Protein 8ZJ9 (pdb70)

Secondary structure (DSSP, 8-state):
-EEEEEEGGGHHHHHHHHHHHHHHSS--EEEEEE-HHHHHHHHHTT---SEEE-SSHHHHHHHHHTTSS-GGGEEEEEEE-EEEEEETTS------STTS-HHHH--S-EEEE-TTTSHHHHHHHHHHHHHT-HHHHGGGEEEESSHHHHHHHHHTTSSSEEEEEHHHHHH-TTEEEEEE--GGGS--EEEEEEE-S-SHHHHHHHHHTTSHHHHHHHHHTTPEEP-

Nearest PDB structures (foldseek):
  8zj9-assembly1_A  TM=1.004E+00  e=2.509E-54  Acinetobacter baumannii
  4xxu-assembly1_B  TM=9.815E-01  e=4.417E-34  Escherichia coli K-12
  3axf-assembly3_C  TM=9.752E-01  e=4.405E-32  Escherichia coli K-12
  4rxl-assembly1_A  TM=9.626E-01  e=3.857E-31  Vibrio cholerae O1 biovar El Tor str. N16961
  8k8k-assembly1_A  TM=7.863E-01  e=1.540E-33  Klebsiella pneumoniae subsp. pneumoniae HS11286

Radius of gyration: 17.66 Å; Cα contacts (8 Å, |Δi|>4): 491; chains: 1; bounding box: 52×40×40 Å

InterPro domains:
  IPR005950 Molybdate ABC transporter, substrate-binding protein [PIRSF004846] (11-256)
  IPR005950 Molybdate ABC transporter, substrate-binding protein [TIGR01256] (37-252)
  IPR050682 Molybdate-binding protein ModA/tungstate-binding [PTHR30632] (24-258)

Sequence (227 aa):
SVTVYAAASLTNAINDLEKIYEKQNKVEVKTSSYAGSSTLAKQIEAGAPADIFISADTQWMDYLQNKKLVAANDRINLLGNRLVLITPKGQSLNIKLDKATDPNKVFTGKICTGDTKSVPVGKYAKQAFTNLGWWNRIEPKLVETEDVRVALNFVARGECQVGIVYATDAAISKDVKVAGIFPENTHSPIIYPLGLIKKNSNSAKFYQFLQSNQAKAVFKKYGFSMLA

B-factor: mean 24.8, std 7.65, range [10.88, 57.21]

Foldseek 3Di:
DAEEEEEQLCVVLVVVVQVVVVVVDVDHYHYHYWFLQVVLVVVVVPDPHQKYKHQDPVSVVVCVVVVLFDPVFKDWWWFWFKFKKAFPPLAAAFELALPDACVVRAVAAEEAADCPGGVQNVQVCLLCVLSVNNVVRVVRYDHDRHGVVRLVCRLVVVTGMYMHIPLSQVVDPGMHTRYTRPPVSGPTRIMMMGRRHDDDVSVVVSVVCRDPVSCVSCVVSPIGTDD

Structure (mmCIF, N/CA/C/O backbone):
data_8ZJ9
#
_entry.id   8ZJ9
#
_cell.length_a   85.591
_cell.length_b   40.010
_cell.length_c   79.261
_cell.angle_alpha   90.000
_cell.angle_beta   109.494
_cell.angle_gamma   90.000
#
_symmetry.space_group_name_H-M   'C 1 2 1'
#
loop_
_entity.id
_entity.type
_entity.pdbx_description
1 polymer 'Molybdate ABC transporter substrate-binding protein'
2 non-polymer TUNGSTATE(VI)ION
3 water water
#
loop_
_atom_site.group_PDB
_atom_site.id
_atom_site.type_symbol
_atom_site.label_atom_id
_atom_site.label_alt_id
_atom_site.label_comp_id
_atom_site.label_asym_id
_atom_site.label_entity_id
_atom_site.label_seq_id
_atom_site.pdbx_PDB_ins_code
_atom_site.Cartn_x
_atom_site.Cartn_y
_atom_site.Cartn_z
_atom_site.occupancy
_atom_site.B_iso_or_equiv
_atom_site.auth_seq_id
_atom_site.auth_comp_id
_atom_site.auth_asym_id
_atom_site.auth_atom_id
_atom_site.pdbx_PDB_model_num
ATOM 1 N N . SER A 1 11 ? -27.40351 -0.25671 24.00646 1.000 28.27083 11 SER A N 1
ATOM 2 C CA . SER A 1 11 ? -26.13967 -0.78072 23.48151 1.000 30.14739 11 SER A CA 1
ATOM 3 C C . SER A 1 11 ? -25.12053 0.28843 23.25426 1.000 29.48979 11 SER A C 1
ATOM 4 O O . SER A 1 11 ? -25.44573 1.46761 23.12592 1.000 32.88885 11 SER A O 1
ATOM 7 N N . VAL A 1 12 ? -23.86649 -0.14091 23.23444 1.000 30.80082 12 VAL A N 1
ATOM 8 C CA . VAL A 1 12 ? -22.73066 0.73229 23.00412 1.000 27.54253 12 VAL A CA 1
ATOM 9 C C . VAL A 1 12 ? -21.95343 0.16786 21.82421 1.000 24.68338 12 VAL A C 1
ATOM 10 O O . VAL A 1 12 ? -21.64005 -1.02749 21.79662 1.000 26.55969 12 VAL A O 1
ATOM 14 N N . THR A 1 13 ? -21.64187 1.01730 20.85288 1.000 25.56075 13 THR A N 1
ATOM 15 C CA . THR A 1 13 ? -20.83053 0.61479 19.71093 1.000 23.97622 13 THR A CA 1
ATOM 16 C C . THR A 1 13 ? -19.43865 1.20238 19.85676 1.000 22.08258 13 THR A C 1
ATOM 17 O O . THR A 1 13 ? -19.28922 2.41784 20.01922 1.000 21.22940 13 THR A O 1
ATOM 21 N N . VAL A 1 14 ? -18.43113 0.33580 19.77964 1.000 21.29311 14 VAL A N 1
ATOM 22 C CA . VAL A 1 14 ? -17.03124 0.70227 19.95928 1.000 20.81986 14 VAL A CA 1
ATOM 23 C C . VAL A 1 14 ? -16.30386 0.39928 18.66318 1.000 20.18802 14 VAL A C 1
ATOM 24 O O . VAL A 1 14 ? -16.30288 -0.74891 18.20127 1.000 20.55238 14 VAL A O 1
ATOM 28 N N . TYR A 1 15 ? -15.69015 1.41843 18.07649 1.000 18.30062 15 TYR A N 1
ATOM 29 C CA . TYR A 1 15 ? -14.82242 1.24986 16.91608 1.000 19.29117 15 TYR A CA 1
ATOM 30 C C . TYR A 1 15 ? -13.38921 1.30910 17.42295 1.000 19.06623 15 TYR A C 1
ATOM 31 O O . TYR A 1 15 ? -13.01239 2.27996 18.08286 1.000 19.10690 15 TYR A O 1
ATOM 40 N N . ALA A 1 16 ? -12.59046 0.28449 17.12540 1.000 18.60208 16 ALA A N 1
ATOM 41 C CA . ALA A 1 16 ? -11.24784 0.22821 17.68847 1.000 18.60064 16 ALA A CA 1
ATOM 42 C C . ALA A 1 16 ? -10.23717 -0.20981 16.65096 1.000 18.45580 16 ALA A C 1
ATOM 43 O O . ALA A 1 16 ? -10.51526 -1.11556 15.85772 1.000 17.76480 16 ALA A O 1
ATOM 45 N N . ALA A 1 17 ? -9.05555 0.42033 16.70081 1.000 17.63462 17 ALA A N 1
ATOM 46 C CA . ALA A 1 17 ? -7.91886 0.01519 15.88137 1.000 17.15286 17 ALA A CA 1
ATOM 47 C C . ALA A 1 17 ? -7.72012 -1.49793 15.94395 1.000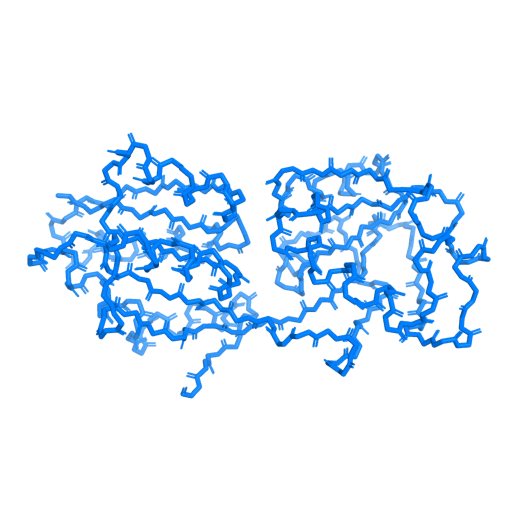 18.12125 17 ALA A C 1
ATOM 48 O O . ALA A 1 17 ? -7.85299 -2.11313 17.00481 1.000 17.82334 17 ALA A O 1
ATOM 50 N N . ALA A 1 18 ? -7.36253 -2.08748 14.79760 1.000 17.82106 18 ALA A N 1
ATOM 51 C CA . ALA A 1 18 ? -7.25074 -3.54120 14.68819 1.000 17.24216 18 ALA A CA 1
ATOM 52 C C . ALA A 1 18 ? -6.27418 -4.13567 15.70039 1.000 17.61798 18 ALA A C 1
ATOM 53 O O . ALA A 1 18 ? -6.45053 -5.28264 16.12908 1.000 19.06608 18 ALA A O 1
ATOM 55 N N . SER A 1 19 ? -5.23590 -3.39196 16.08408 1.000 17.03663 19 SER A N 1
ATOM 56 C CA . SER A 1 19 ? -4.33293 -3.91184 17.11034 1.000 17.30626 19 SER A CA 1
ATOM 57 C C . SER A 1 19 ? -5.01148 -4.12999 18.45759 1.000 19.64173 19 SER A C 1
ATOM 58 O O . SER A 1 19 ? -4.44436 -4.83242 19.29614 1.000 19.64905 19 SER A O 1
ATOM 61 N N . LEU A 1 20 ? -6.20332 -3.58017 18.67369 1.000 16.76233 20 LEU A N 1
ATOM 62 C CA . LEU A 1 20 ? -6.89790 -3.73281 19.93812 1.000 18.99707 20 LEU A CA 1
ATOM 63 C C . LEU A 1 20 ? -7.89188 -4.88432 19.92621 1.000 18.67123 20 LEU A C 1
ATOM 64 O O . LEU A 1 20 ? -8.60620 -5.07000 20.91284 1.000 19.35317 20 LEU A O 1
ATOM 69 N N . THR A 1 21 ? -7.93114 -5.67394 18.84684 1.000 19.50299 21 THR A N 1
ATOM 70 C CA . THR A 1 21 ? -8.97686 -6.68193 18.66411 1.000 20.40164 21 THR A CA 1
ATOM 71 C C . THR A 1 21 ? -9.11723 -7.59728 19.87272 1.000 20.65952 21 THR A C 1
ATOM 72 O O . THR A 1 21 ? -10.21583 -7.77285 20.40941 1.000 20.94051 21 THR A O 1
ATOM 76 N N . ASN A 1 22 ? -8.01401 -8.20175 20.31097 1.000 20.66267 22 ASN A N 1
ATOM 77 C CA . ASN A 1 22 ? -8.10625 -9.19627 21.37342 1.000 22.27473 22 ASN A CA 1
ATOM 78 C C . ASN A 1 22 ? -8.43945 -8.55290 22.70977 1.000 21.28464 22 ASN A C 1
ATOM 79 O O . ASN A 1 22 ? -9.28393 -9.06285 23.45813 1.000 21.56782 22 ASN A O 1
ATOM 84 N N . ALA A 1 23 ? -7.79440 -7.42879 23.02446 1.000 21.66775 23 ALA A N 1
ATOM 85 C CA . ALA A 1 23 ? -8.03388 -6.79493 24.31588 1.000 22.09080 23 ALA A CA 1
ATOM 86 C C . ALA A 1 23 ? -9.47611 -6.31866 24.43219 1.000 21.94586 23 ALA A C 1
ATOM 87 O O . ALA A 1 23 ? -10.13496 -6.54638 25.45435 1.000 20.79129 23 ALA A O 1
ATOM 89 N N . ILE A 1 24 ? -9.99297 -5.67864 23.37880 1.000 20.63118 24 ILE A N 1
ATOM 90 C CA . ILE A 1 24 ? -11.34982 -5.15150 23.44605 1.000 21.28962 24 ILE A CA 1
ATOM 91 C C . ILE A 1 24 ? -12.37634 -6.27464 23.41928 1.000 21.81119 24 ILE A C 1
ATOM 92 O O . ILE A 1 24 ? -13.41529 -6.18606 24.08376 1.000 21.11102 24 ILE A O 1
ATOM 97 N N . ASN A 1 25 ? -12.09792 -7.36179 22.69264 1.000 20.80112 25 ASN A N 1
ATOM 98 C CA . ASN A 1 25 ? -13.00957 -8.50295 22.73631 1.000 22.14736 25 ASN A CA 1
ATOM 99 C C . ASN A 1 25 ? -13.09497 -9.06680 24.14831 1.000 22.00315 25 ASN A C 1
ATOM 100 O O . ASN A 1 25 ? -14.18704 -9.40273 24.62233 1.000 22.85919 25 ASN A O 1
ATOM 105 N N . ASP A 1 26 ? -11.95647 -9.15082 24.84453 1.000 20.65713 26 ASP A N 1
ATOM 106 C CA . ASP A 1 26 ? -11.96937 -9.62384 26.22583 1.000 22.42398 26 ASP A CA 1
ATOM 107 C C . ASP A 1 26 ? -12.76793 -8.68753 27.11617 1.000 22.31221 26 ASP A C 1
ATOM 108 O O . ASP A 1 26 ? -13.54357 -9.13876 27.97117 1.000 21.94912 26 ASP A O 1
ATOM 113 N N . LEU A 1 27 ? -12.56874 -7.37543 26.94805 1.000 21.01091 27 LEU A N 1
ATOM 114 C CA . LEU A 1 27 ? -13.26002 -6.40863 27.79644 1.000 23.65168 27 LEU A CA 1
ATOM 115 C C . LEU A 1 27 ? -14.74635 -6.31984 27.47583 1.000 23.48568 27 LEU A C 1
ATOM 116 O O . LEU A 1 27 ? -15.54985 -6.05607 28.37784 1.000 24.05843 27 LEU A O 1
ATOM 121 N N . GLU A 1 28 ? -15.12419 -6.51549 26.20860 1.000 20.65431 28 GLU A N 1
ATOM 122 C CA . GLU A 1 28 ? -16.53692 -6.60591 25.84716 1.000 23.76866 28 GLU A CA 1
ATOM 123 C C . GLU A 1 28 ? -17.22308 -7.73585 26.60788 1.000 23.74312 28 GLU A C 1
ATOM 124 O O . GLU A 1 28 ? -18.30975 -7.55110 27.17215 1.000 24.85955 28 GLU A O 1
ATOM 130 N N . LYS A 1 29 ? -16.59425 -8.91714 26.64021 1.000 23.21483 29 LYS A N 1
ATOM 131 C CA . LYS A 1 29 ? -17.19167 -10.05646 27.33134 1.000 25.25150 29 LYS A CA 1
ATOM 132 C C . LYS A 1 29 ? -17.33079 -9.77873 28.82018 1.000 24.53657 29 LYS A C 1
ATOM 133 O O . LYS A 1 29 ? -18.36937 -10.07673 29.41756 1.000 25.95169 29 LYS A O 1
ATOM 139 N N . ILE A 1 30 ? -16.29559 -9.19858 29.43488 1.000 23.99327 30 ILE A N 1
ATOM 140 C CA . ILE A 1 30 ? -16.34966 -8.85829 30.85720 1.000 26.45939 30 ILE A CA 1
ATOM 141 C C . ILE A 1 30 ? -17.48773 -7.88185 31.13224 1.000 26.01035 30 ILE A C 1
ATOM 142 O O . ILE A 1 30 ? -18.28434 -8.07283 32.06251 1.000 25.50877 30 ILE A O 1
ATOM 147 N N . TYR A 1 31 ? -17.56495 -6.80789 30.34126 1.000 24.33260 31 TYR A N 1
ATOM 148 C CA . TYR A 1 31 ? -18.58958 -5.78914 30.55126 1.000 25.91938 31 TYR A CA 1
ATOM 149 C C . TYR A 1 31 ? -19.98429 -6.37978 30.41160 1.000 27.54992 31 TYR A C 1
ATOM 150 O O . TYR A 1 31 ? -20.89370 -6.03544 31.17830 1.000 26.57437 31 TYR A O 1
ATOM 159 N N . GLU A 1 32 ? -20.17069 -7.27364 29.43414 1.000 24.47748 32 GLU A N 1
ATOM 160 C CA . GLU A 1 32 ? -21.48846 -7.85002 29.19530 1.000 25.95897 32 GLU A CA 1
ATOM 161 C C . GLU A 1 32 ? -21.91797 -8.75919 30.33597 1.000 27.80607 32 GLU A C 1
ATOM 162 O O . GLU A 1 32 ? -23.11597 -8.86767 30.62236 1.000 29.95291 32 GLU A O 1
ATOM 168 N N . LYS A 1 33 ? -20.96154 -9.40572 31.00416 1.000 26.87304 33 LYS A N 1
ATOM 169 C CA . LYS A 1 33 ? -21.29041 -10.18548 32.18848 1.000 27.20851 33 LYS A CA 1
ATOM 170 C C . LYS A 1 33 ? -21.67795 -9.28863 33.35964 1.000 28.63489 33 LYS A C 1
ATOM 171 O O . LYS A 1 33 ? -22.48772 -9.68963 34.20210 1.000 31.62883 33 LYS A O 1
ATOM 173 N N . GLN A 1 34 ? -21.12519 -8.07445 33.42291 1.000 28.22228 34 GLN A N 1
ATOM 174 C CA . GLN A 1 34 ? -21.30546 -7.17222 34.55561 1.000 28.36793 34 GLN A CA 1
ATOM 175 C C . GLN A 1 34 ? -22.41549 -6.14724 34.35566 1.000 27.36916 34 GLN A C 1
ATOM 176 O O . GLN A 1 34 ? -22.70120 -5.37605 35.28186 1.000 31.24995 34 GLN A O 1
ATOM 182 N N . ASN A 1 35 ? -23.05009 -6.11611 33.18898 1.000 29.59743 35 ASN A N 1
ATOM 183 C CA . ASN A 1 35 ? -24.03450 -5.09044 32.88216 1.000 28.72798 35 ASN A CA 1
ATOM 184 C C . ASN A 1 35 ? -25.04982 -5.66741 31.91142 1.000 32.52216 35 ASN A C 1
ATOM 185 O O . ASN A 1 35 ? -24.72608 -6.53876 31.09687 1.000 35.11543 35 ASN A O 1
ATOM 190 N N . LYS A 1 36 ? -26.27518 -5.15480 31.98510 1.000 28.43824 36 LYS A N 1
ATOM 191 C CA . LYS A 1 36 ? -27.31676 -5.50501 31.01895 1.000 31.51229 36 LYS A CA 1
ATOM 192 C C . LYS A 1 36 ? -27.21892 -4.69382 29.73025 1.000 33.18001 36 LYS A C 1
ATOM 193 O O . LYS A 1 36 ? -28.23275 -4.25132 29.18848 1.000 38.01207 36 LYS A O 1
ATOM 195 N N . VAL A 1 37 ? -26.00761 -4.48656 29.22466 1.000 32.67660 37 VAL A N 1
ATOM 196 C CA . VAL A 1 37 ? -25.74866 -3.65740 28.05460 1.000 31.82815 37 VAL A CA 1
ATOM 197 C C . VAL A 1 37 ? -25.10544 -4.52978 26.98641 1.000 29.92965 37 VAL A C 1
ATOM 198 O O . VAL A 1 37 ? -24.26049 -5.37633 27.29740 1.000 31.97623 37 VAL A O 1
ATOM 202 N N . GLU A 1 38 ? -25.51776 -4.33873 25.73325 1.000 28.66299 38 GLU A N 1
ATOM 203 C CA . GLU A 1 38 ? -24.87968 -5.00683 24.60633 1.000 29.19241 38 GLU A CA 1
ATOM 204 C C . GLU A 1 38 ? -23.74820 -4.13151 24.08227 1.000 28.12086 38 GLU A C 1
ATOM 205 O O . GLU A 1 38 ? -23.95130 -2.94439 23.81525 1.000 31.23284 38 GLU A O 1
ATOM 211 N N . VAL A 1 39 ? -22.56375 -4.71373 23.92600 1.000 29.67912 39 VAL A N 1
ATOM 212 C CA . VAL A 1 39 ? -21.40068 -3.99619 23.41552 1.000 27.81305 39 VAL A CA 1
ATOM 213 C C . VAL A 1 39 ? -21.13147 -4.48074 21.99944 1.000 25.21981 39 VAL A C 1
ATOM 214 O O . VAL A 1 39 ? -20.83078 -5.66199 21.79312 1.000 28.61006 39 VAL A O 1
ATOM 218 N N . LYS A 1 40 ? -21.24545 -3.57469 21.02796 1.000 24.56159 40 LYS A N 1
ATOM 219 C CA . LYS A 1 40 ? -20.96536 -3.87330 19.62474 1.000 24.45517 40 LYS A CA 1
ATOM 220 C C . LYS A 1 40 ? -19.57054 -3.36447 19.27945 1.000 23.83893 40 LYS A C 1
ATOM 221 O O . LYS A 1 40 ? -19.21114 -2.23872 19.64257 1.000 25.42293 40 LYS A O 1
ATOM 227 N N . THR A 1 41 ? -18.77725 -4.19684 18.60460 1.000 22.54016 41 THR A N 1
ATOM 228 C CA . THR A 1 41 ? -17.40342 -3.84308 18.27903 1.000 22.29227 41 THR A CA 1
ATOM 229 C C . THR A 1 41 ? -17.15992 -3.90375 16.77669 1.000 21.39785 41 THR A C 1
ATOM 230 O O . THR A 1 41 ? -17.73636 -4.73315 16.06301 1.000 26.34156 41 THR A O 1
ATOM 234 N N A SER A 1 42 ? -16.31179 -2.99793 16.29983 0.593 22.82671 42 SER A N 1
ATOM 235 N N B SER A 1 42 ? -16.29633 -3.01070 16.30303 0.407 23.10996 42 SER A N 1
ATOM 236 C CA A SER A 1 42 ? -15.85683 -3.00811 14.91547 0.593 21.73347 42 SER A CA 1
ATOM 237 C CA B SER A 1 42 ? -15.85980 -3.01193 14.91343 0.407 22.03765 42 SER A CA 1
ATOM 238 C C A SER A 1 42 ? -14.37774 -2.67081 14.90555 0.593 19.90540 42 SER A C 1
ATOM 239 C C B SER A 1 42 ? -14.38460 -2.65442 14.87725 0.407 20.19269 42 SER A C 1
ATOM 240 O O A SER A 1 42 ? -13.96904 -1.66400 15.49325 0.593 19.24148 42 SER A O 1
ATOM 241 O O B SER A 1 42 ? -13.98371 -1.62250 15.42468 0.407 19.53627 42 SER A O 1
ATOM 246 N N . TYR A 1 43 ? -13.58502 -3.51016 14.24200 1.000 20.44205 43 TYR A N 1
ATOM 247 C CA . TYR A 1 43 ? -12.13878 -3.34928 14.16805 1.000 18.86099 43 TYR A CA 1
ATOM 248 C C . TYR A 1 43 ? -1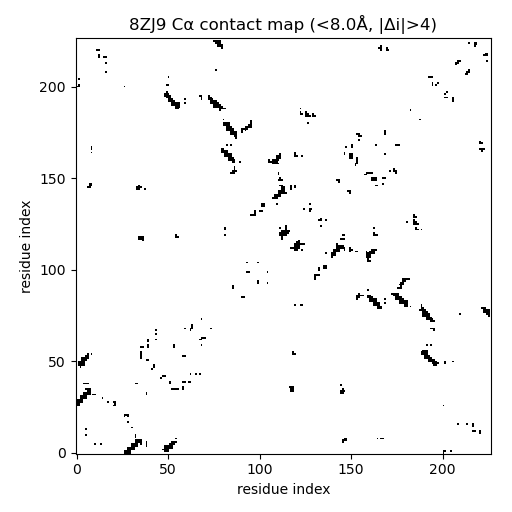1.70430 -3.16782 12.72113 1.000 19.89141 43 TYR A C 1
ATOM 249 O O . TYR A 1 43 ? -12.14357 -3.90605 11.83652 1.000 24.34637 43 TYR A O 1
ATOM 258 N N . ALA A 1 44 ? -10.81785 -2.20751 12.49859 1.000 19.47678 44 ALA A N 1
ATOM 259 C CA . ALA A 1 44 ? -10.24298 -1.92193 11.18790 1.000 17.05685 44 ALA A CA 1
ATOM 260 C C . ALA A 1 44 ? -9.05483 -1.00818 11.43224 1.000 18.73587 44 ALA A C 1
ATOM 261 O O . ALA A 1 44 ? -8.69061 -0.73872 12.58082 1.000 17.82743 44 ALA A O 1
ATOM 263 N N . GLY A 1 45 ? -8.42772 -0.54409 10.36805 1.000 17.61386 45 GLY A N 1
ATOM 264 C CA . GLY A 1 45 ? -7.42640 0.48565 10.53135 1.000 17.59222 45 GLY A CA 1
ATOM 265 C C . GLY A 1 45 ? -8.05496 1.74261 11.09730 1.000 17.33225 45 GLY A C 1
ATOM 266 O O . GLY A 1 45 ? -9.22567 2.04347 10.84865 1.000 17.57488 45 GLY A O 1
ATOM 267 N N . SER A 1 46 ? -7.27291 2.46920 11.89930 1.000 16.82796 46 SER A N 1
ATOM 268 C CA . SER A 1 46 ? -7.80564 3.66227 12.55213 1.000 17.46418 46 SER A CA 1
ATOM 269 C C . SER A 1 46 ? -8.30601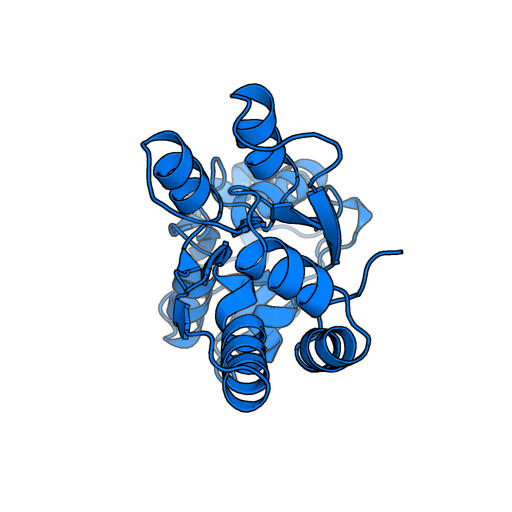 4.68308 11.53838 1.000 17.04596 46 SER A C 1
ATOM 270 O O . SER A 1 46 ? -9.27457 5.40202 11.81153 1.000 17.46384 46 SER A O 1
ATOM 273 N N . SER A 1 47 ? -7.64179 4.76476 10.37692 1.000 17.53432 47 SER A N 1
ATOM 274 C CA . SER A 1 47 ? -8.05420 5.64554 9.28424 1.000 18.09293 47 SER A CA 1
ATOM 275 C C . SER A 1 47 ? -9.45422 5.29508 8.79404 1.000 16.08552 47 SER A C 1
ATOM 276 O O . SER A 1 47 ? -10.33677 6.15686 8.72833 1.000 18.66893 47 SER A O 1
ATOM 279 N N . THR A 1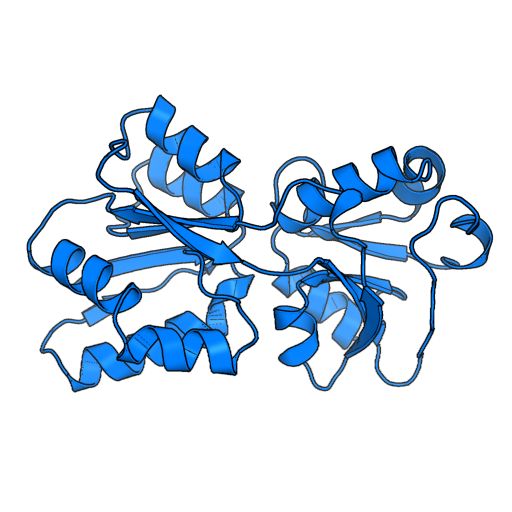 48 ? -9.67361 4.01852 8.47164 1.000 17.42910 48 THR A N 1
ATOM 280 C CA . THR A 1 48 ? -10.96306 3.56964 7.96030 1.000 18.13178 48 THR A CA 1
ATOM 281 C C . THR A 1 48 ? -12.06281 3.88210 8.95978 1.000 17.73376 48 THR A C 1
ATOM 282 O O . THR A 1 48 ? -13.12886 4.39058 8.59549 1.000 18.17558 48 THR A O 1
ATOM 286 N N . LEU A 1 49 ? -11.80167 3.62200 10.23818 1.000 16.77434 49 LEU A N 1
ATOM 287 C CA . LEU A 1 49 ? -12.80770 3.83081 11.27072 1.000 17.43519 49 LEU A CA 1
ATOM 288 C C . LEU A 1 49 ? -13.14356 5.30454 11.42983 1.000 17.40160 49 LEU A C 1
ATOM 289 O O . LEU A 1 49 ? -14.32241 5.66928 11.53240 1.000 18.45996 49 LEU A O 1
ATOM 294 N N . ALA A 1 50 ? -12.12526 6.16904 11.46887 1.000 16.86427 50 ALA A N 1
ATOM 295 C CA . ALA A 1 50 ? -12.39034 7.59611 11.61798 1.000 18.36819 50 ALA A CA 1
ATOM 296 C C . ALA A 1 50 ? -13.19619 8.12874 10.44444 1.000 18.07233 50 ALA A C 1
ATOM 297 O O . ALA A 1 50 ? -14.14179 8.90555 10.62987 1.000 18.37679 50 ALA A O 1
ATOM 299 N N . LYS A 1 51 ? -12.83139 7.72841 9.22636 1.000 16.89903 51 LYS A N 1
ATOM 300 C CA . LYS A 1 51 ? -13.55797 8.20990 8.05770 1.000 17.35236 51 LYS A CA 1
ATOM 301 C C . LYS A 1 51 ? -15.00243 7.73224 8.08125 1.000 18.29801 51 LYS A C 1
ATOM 302 O O . LYS A 1 51 ? -15.91830 8.47088 7.69649 1.000 18.68389 51 LYS A O 1
ATOM 308 N N . GLN A 1 52 ? -15.22846 6.49596 8.52970 1.000 16.43658 52 GLN A N 1
ATOM 309 C CA . GLN A 1 52 ? -16.59495 5.99907 8.65683 1.000 17.76880 52 GLN A CA 1
ATOM 310 C C . GLN A 1 52 ? -17.40165 6.81204 9.66420 1.000 16.53666 52 GLN A C 1
ATOM 311 O O . GLN A 1 52 ? -18.56697 7.14315 9.41109 1.000 18.46312 52 GLN A O 1
ATOM 317 N N . ILE A 1 53 ? -16.81070 7.12703 10.82192 1.000 18.22192 53 ILE A N 1
ATOM 318 C CA . ILE A 1 53 ? -17.49031 7.96542 11.80502 1.000 18.35910 53 ILE A CA 1
ATOM 319 C C . ILE A 1 53 ? -17.82246 9.32165 11.20367 1.000 18.23882 53 ILE A C 1
ATOM 320 O O . ILE A 1 53 ? -18.93933 9.82886 11.34686 1.000 19.97031 53 ILE A O 1
ATOM 325 N N . GLU A 1 54 ? -16.86077 9.90397 10.48247 1.000 17.39479 54 GLU A N 1
ATOM 326 C CA . GLU A 1 54 ? -17.09052 11.17183 9.80130 1.000 19.76824 54 GLU A CA 1
ATOM 327 C C . GLU A 1 54 ? -18.28855 11.09960 8.86045 1.000 18.60001 54 GLU A C 1
ATOM 328 O O . GLU A 1 54 ? -19.03494 12.07523 8.71915 1.000 20.88915 54 GLU A O 1
ATOM 334 N N . ALA A 1 55 ? -18.48658 9.95883 8.20124 1.000 18.34253 55 ALA A N 1
ATOM 335 C CA . ALA A 1 55 ? -19.58981 9.78612 7.26564 1.000 20.09953 55 ALA A CA 1
ATOM 336 C C . ALA A 1 55 ? -20.89406 9.42124 7.95951 1.000 19.84576 55 ALA A C 1
ATOM 337 O O . ALA A 1 55 ? -21.89397 9.17685 7.28286 1.000 22.02998 55 ALA A O 1
ATOM 339 N N . GLY A 1 56 ? -20.90389 9.36203 9.28729 1.000 19.46169 56 GLY A N 1
ATOM 340 C CA . GLY A 1 56 ? -22.12919 9.14326 10.02541 1.000 20.99598 56 GLY A CA 1
ATOM 341 C C . GLY A 1 56 ? -22.25808 7.79813 10.70484 1.000 20.37744 56 GLY A C 1
ATOM 342 O O . GLY A 1 56 ? -23.31670 7.53266 11.28814 1.000 21.17379 56 GLY A O 1
ATOM 343 N N . ALA A 1 57 ? -21.23173 6.94742 10.68001 1.000 20.05041 57 ALA A N 1
ATOM 344 C CA . ALA A 1 57 ? -21.35720 5.65371 11.33664 1.000 19.90963 57 ALA A CA 1
ATOM 345 C C . ALA A 1 57 ? -21.64155 5.85492 12.82673 1.000 20.64017 57 ALA A C 1
ATOM 346 O O . ALA A 1 57 ? -21.04742 6.73842 13.46011 1.000 20.69126 57 ALA A O 1
ATOM 348 N N . PRO A 1 58 ? -22.52841 5.05321 13.42168 1.000 20.61319 58 PRO A N 1
ATOM 349 C CA . PRO A 1 58 ? -22.99097 5.33108 14.79684 1.000 20.67016 58 PRO A CA 1
ATOM 350 C C . PRO A 1 58 ? -22.09499 4.81944 15.91525 1.000 20.74414 58 PRO A C 1
ATOM 351 O O . PRO A 1 58 ? -22.59412 4.25856 16.89549 1.000 22.31705 58 PRO A O 1
ATOM 355 N N . ALA A 1 59 ? -20.79449 5.01913 15.80884 1.000 20.86142 59 ALA A N 1
ATOM 356 C CA . ALA A 1 59 ? -19.90962 4.62986 16.90139 1.000 22.05581 59 ALA A CA 1
ATOM 357 C C . ALA A 1 59 ? -20.14008 5.54729 18.09627 1.000 20.65696 59 ALA A C 1
ATOM 358 O O . ALA A 1 59 ? -20.23914 6.76790 17.94066 1.000 21.93704 59 ALA A O 1
ATOM 360 N N . ASP A 1 60 ? -20.24765 4.95852 19.28898 1.000 19.45512 60 ASP A N 1
ATOM 361 C CA . ASP A 1 60 ? -20.28271 5.73918 20.52173 1.000 20.71211 60 ASP A CA 1
ATOM 362 C C . ASP A 1 60 ? -18.88768 6.06179 21.02600 1.000 20.55081 60 ASP A C 1
ATOM 363 O O . ASP A 1 60 ? -18.68653 7.09057 21.68554 1.000 20.42973 60 ASP A O 1
ATOM 368 N N . ILE A 1 61 ? -17.93376 5.17579 20.77138 1.000 19.66174 61 ILE A N 1
ATOM 369 C CA . ILE A 1 61 ? -16.57521 5.27555 21.29242 1.000 19.44075 61 ILE A CA 1
ATOM 370 C C . ILE A 1 61 ? -15.63162 4.90818 20.16088 1.000 19.23277 61 ILE A C 1
ATOM 371 O O . ILE A 1 61 ? -15.93038 4.00690 19.36809 1.000 19.52888 61 ILE A O 1
ATOM 376 N N . PHE A 1 62 ? -14.49061 5.59088 20.09050 1.000 19.55954 62 PHE A N 1
ATOM 377 C CA . PHE A 1 62 ? -13.47158 5.32728 19.07984 1.000 17.98090 62 PHE A CA 1
ATOM 378 C C . PHE A 1 62 ? -12.14499 5.23881 19.80834 1.000 19.12272 62 PHE A C 1
ATOM 379 O O . PHE A 1 62 ? -11.84175 6.09103 20.64691 1.000 19.16186 62 PHE A O 1
ATOM 387 N N . ILE A 1 63 ? -11.36111 4.21159 19.50119 1.000 19.28067 63 ILE A N 1
ATOM 388 C CA . ILE A 1 63 ? -10.00734 4.08894 20.02505 1.000 18.19809 63 ILE A CA 1
ATOM 389 C C . ILE A 1 63 ? -9.08054 4.00833 18.82629 1.000 16.88987 63 ILE A C 1
ATOM 390 O O . ILE A 1 63 ? -9.14845 3.04835 18.05280 1.000 18.25596 63 ILE A O 1
ATOM 395 N N . SER A 1 64 ? -8.22432 5.01076 18.67699 1.000 17.65942 64 SER A N 1
ATOM 396 C CA . SER A 1 64 ? -7.29629 5.12255 17.56468 1.000 17.33040 64 SER A CA 1
ATOM 397 C C . SER A 1 64 ? -5.92665 4.61123 17.98078 1.000 18.68243 64 SER A C 1
ATOM 398 O O . SER A 1 64 ? -5.57782 4.64777 19.16141 1.000 18.60983 64 SER A O 1
ATOM 401 N N . ALA A 1 65 ? -5.14495 4.14090 17.00648 1.000 17.94207 65 ALA A N 1
ATOM 402 C CA . ALA A 1 65 ? -3.75704 3.75460 17.26057 1.000 17.53563 65 ALA A CA 1
ATOM 403 C C . ALA A 1 65 ? -2.79309 4.91756 17.10241 1.000 16.49109 65 ALA A C 1
ATOM 404 O O . ALA A 1 65 ? -1.58077 4.72869 17.27908 1.000 18.14173 65 ALA A O 1
ATOM 406 N N . ASP A 1 66 ? -3.29883 6.11593 16.81336 1.000 17.55877 66 ASP A N 1
ATOM 407 C CA . ASP A 1 66 ? -2.47697 7.31665 16.83354 1.000 17.42396 66 ASP A CA 1
ATOM 408 C C . ASP A 1 66 ? -3.29474 8.55235 17.19683 1.000 18.40438 66 ASP A C 1
ATOM 409 O O . ASP A 1 66 ? -4.52765 8.56581 17.11707 1.000 18.45806 66 ASP A O 1
ATOM 414 N N . THR A 1 67 ? -2.56959 9.59774 17.59196 1.000 18.10753 67 THR A N 1
ATOM 415 C CA . THR A 1 67 ? -3.17963 10.88445 17.89672 1.000 18.46514 67 THR A CA 1
ATOM 416 C C . THR A 1 67 ? -3.84216 11.48900 16.66432 1.000 18.90135 67 THR A C 1
ATOM 417 O O . THR A 1 67 ? -4.90917 12.10533 16.76383 1.000 19.22608 67 THR A O 1
ATOM 421 N N . GLN A 1 68 ? -3.22675 11.30235 15.48936 1.000 18.52830 68 GLN A N 1
ATOM 422 C CA . GLN A 1 68 ? -3.64485 12.01265 14.28468 1.000 19.70042 68 GLN A CA 1
ATOM 423 C C . GLN A 1 68 ? -5.09974 11.72124 13.92735 1.000 19.06115 68 GLN A C 1
ATOM 424 O O . GLN A 1 68 ? -5.86212 12.63798 13.59968 1.000 19.77102 68 GLN A O 1
ATOM 426 N N . TRP A 1 69 ? -5.51028 10.45619 13.98225 1.000 18.04784 69 TRP A N 1
ATOM 427 C CA . TRP A 1 69 ? -6.87020 10.14813 13.55372 1.000 19.33392 69 TRP A CA 1
ATOM 428 C C . TRP A 1 69 ? -7.92564 10.57768 14.56791 1.000 19.14156 69 TRP A C 1
ATOM 429 O O . TRP A 1 69 ? -9.08439 10.78052 14.17796 1.000 19.38525 69 TRP A O 1
ATOM 440 N N . MET A 1 70 ? -7.56451 10.71461 15.85168 1.000 18.01971 70 MET A N 1
ATOM 441 C CA . MET A 1 70 ? -8.47567 11.34931 16.80222 1.000 18.56135 70 MET A CA 1
ATOM 442 C C . MET A 1 70 ? -8.53184 12.86126 16.57836 1.000 20.19315 70 MET A C 1
ATOM 443 O O . MET A 1 70 ? -9.61909 13.45974 16.61647 1.000 20.13305 70 MET A O 1
ATOM 448 N N . ASP A 1 71 ? -7.37605 13.49370 16.32633 1.000 19.83742 71 ASP A N 1
ATOM 449 C CA . ASP A 1 71 ? -7.35640 14.90444 15.94262 1.000 19.44823 71 ASP A CA 1
ATOM 450 C C . ASP A 1 71 ? -8.22283 15.14787 14.71681 1.000 20.59943 71 ASP A C 1
ATOM 451 O O . ASP A 1 71 ? -8.92244 16.16317 14.63290 1.000 21.93967 71 ASP A O 1
ATOM 456 N N . TYR A 1 72 ? -8.17158 14.22626 13.75094 1.000 20.45785 72 TYR A N 1
ATOM 457 C CA . TYR A 1 72 ? -8.98212 14.33030 12.54284 1.000 21.53110 72 TYR A CA 1
ATOM 458 C C . TYR A 1 72 ? -10.45769 14.49421 12.88457 1.000 21.54461 72 TYR A C 1
ATOM 459 O O . TYR A 1 72 ? -11.15252 15.33678 12.30031 1.000 21.54192 72 TYR A O 1
ATOM 468 N N . LEU A 1 73 ? -10.95001 13.69502 13.83589 1.000 18.85264 73 LEU A N 1
ATOM 469 C CA . LEU A 1 73 ? -12.33786 13.80350 14.26751 1.000 19.89856 73 LEU A CA 1
ATOM 470 C C . LEU A 1 73 ? -12.56864 15.05552 15.10314 1.000 20.54282 73 LEU A C 1
ATOM 471 O O . LEU A 1 73 ? -13.62295 15.69121 14.98749 1.000 22.34902 73 LEU A O 1
ATOM 476 N N . GLN A 1 74 ? -11.60479 15.42087 15.95564 1.000 20.25132 74 GLN A N 1
ATOM 477 C CA . GLN A 1 74 ? -11.77171 16.60939 16.79032 1.000 20.46309 74 GLN A CA 1
ATOM 478 C C . GLN A 1 74 ? -11.87942 17.86990 15.94614 1.000 22.19155 74 GLN A C 1
ATOM 479 O O . GLN A 1 74 ? -12.69639 18.75617 16.23007 1.000 22.53361 74 GLN A O 1
ATOM 485 N N . ASN A 1 75 ? -11.04624 17.97158 14.91573 1.000 20.54310 75 ASN A N 1
ATOM 486 C CA . ASN A 1 75 ? -11.12430 19.09001 13.98838 1.000 20.47186 75 ASN A CA 1
ATOM 487 C C . ASN A 1 75 ? -12.48700 19.20330 13.30355 1.000 19.96206 75 ASN A C 1
ATOM 488 O O . ASN A 1 75 ? -12.91249 20.31055 12.95123 1.000 24.77401 75 ASN A O 1
ATOM 493 N N . LYS A 1 76 ? -13.18482 18.09004 13.11070 1.000 20.80984 76 LYS A N 1
ATOM 494 C CA . LYS A 1 76 ? -14.51393 18.09256 12.52268 1.000 20.42407 76 LYS A CA 1
ATOM 495 C C . LYS A 1 76 ? -15.61121 18.17723 13.57460 1.000 20.50902 76 LYS A C 1
ATOM 496 O O . LYS A 1 76 ? -16.78932 18.00363 13.24268 1.000 21.87999 76 LYS A O 1
ATOM 502 N N . LYS A 1 77 ? -15.24485 18.44507 14.82990 1.000 20.86550 77 LYS A N 1
ATOM 503 C CA . LYS A 1 77 ? -16.16966 18.63849 15.94198 1.000 22.03403 77 LYS A CA 1
ATOM 504 C C . LYS A 1 77 ? -16.87092 17.35679 16.37368 1.000 22.10169 77 LYS A C 1
ATOM 505 O O . LYS A 1 77 ? -17.86598 17.41570 17.09854 1.000 24.31235 77 LYS A O 1
ATOM 511 N N . LEU A 1 78 ? -16.36810 16.19459 15.96182 1.000 21.95446 78 LEU A N 1
ATOM 512 C CA . LEU A 1 78 ? -17.01407 14.93027 16.28852 1.000 21.33157 78 LEU A CA 1
ATOM 513 C C . LEU A 1 78 ? -16.60098 14.37771 17.64595 1.000 21.81859 78 LEU A C 1
ATOM 514 O O . LEU A 1 78 ? -17.27058 13.47678 18.16552 1.000 23.79547 78 LEU A O 1
ATOM 519 N N . VAL A 1 79 ? -15.52554 14.89406 18.22875 1.000 22.17559 79 VAL A N 1
ATOM 520 C CA . VAL A 1 79 ? -15.14867 14.59749 19.60570 1.000 22.46805 79 VAL A CA 1
ATOM 521 C C . VAL A 1 79 ? -14.64386 15.89443 20.21798 1.000 23.29898 79 VAL A C 1
ATOM 522 O O . VAL A 1 79 ? -14.01711 16.70762 19.53115 1.000 25.07117 79 VAL A O 1
ATOM 526 N N . ALA A 1 80 ? -14.96911 16.11732 21.48820 1.000 23.14820 80 ALA A N 1
ATOM 527 C CA . ALA A 1 80 ? -14.49012 17.28767 22.21046 1.000 24.20363 80 ALA A CA 1
ATOM 528 C C . ALA A 1 80 ? -13.13940 17.00114 22.86365 1.000 24.41733 80 ALA A C 1
ATOM 529 O O . ALA A 1 80 ? -12.82596 15.85906 23.21423 1.000 25.08676 80 ALA A O 1
ATOM 531 N N . ALA A 1 81 ? -12.33451 18.05937 23.02561 1.000 25.03805 81 ALA A N 1
ATOM 532 C CA . ALA A 1 81 ? -11.03710 17.91065 23.68181 1.000 26.04122 81 ALA A CA 1
ATOM 533 C C . ALA A 1 81 ? -11.16599 17.29148 25.06740 1.000 23.81617 81 ALA A C 1
ATOM 534 O O . ALA A 1 81 ? -10.30305 16.51791 25.47981 1.000 26.00470 81 ALA A O 1
ATOM 536 N N . ASN A 1 82 ? -12.23472 17.59314 25.79303 1.000 23.75481 82 ASN A N 1
ATOM 537 C CA . ASN A 1 82 ? -12.38550 17.03710 27.12841 1.000 24.60457 82 ASN A CA 1
ATOM 538 C C . ASN A 1 82 ? -13.02025 15.65312 27.13715 1.000 24.90681 82 ASN A C 1
ATOM 539 O O . ASN A 1 82 ? -13.17528 15.07418 28.21639 1.000 26.77708 82 ASN A O 1
ATOM 544 N N . ASP A 1 83 ? -13.38330 15.10509 25.97747 1.000 25.33722 83 ASP A N 1
ATOM 545 C CA . ASP A 1 83 ? -13.95379 13.76523 25.89052 1.000 24.37642 83 ASP A CA 1
ATOM 546 C C . ASP A 1 83 ? -12.98913 12.75912 25.26706 1.000 21.79469 83 ASP A C 1
ATOM 547 O O . ASP A 1 83 ? -13.42201 11.77245 24.66938 1.000 22.39667 83 ASP A O 1
ATOM 552 N N . ARG A 1 84 ? -11.68421 12.98892 25.39619 1.000 22.05156 84 ARG A N 1
ATOM 553 C CA . ARG A 1 84 ? -10.69280 12.04871 24.90127 1.000 20.43380 84 ARG A CA 1
ATOM 554 C C . ARG A 1 84 ? -9.54462 11.99978 25.89162 1.000 22.53811 84 ARG A C 1
ATOM 555 O O . ARG A 1 84 ? -9.23217 12.99868 26.54004 1.000 23.68391 84 ARG A O 1
ATOM 563 N N . ILE A 1 85 ? -8.92037 10.83165 26.00617 1.000 21.10874 85 ILE A N 1
ATOM 564 C CA . ILE A 1 85 ? -7.79786 10.63467 26.92047 1.000 21.86803 85 ILE A CA 1
ATOM 565 C C . ILE A 1 85 ? -6.81048 9.67960 26.26056 1.000 20.13989 85 ILE A C 1
ATOM 566 O O . ILE A 1 85 ? -7.20710 8.76451 25.52809 1.000 21.30118 85 ILE A O 1
ATOM 571 N N . ASN A 1 86 ? -5.52179 9.93676 26.45857 1.000 21.18497 86 ASN A N 1
ATOM 572 C CA . ASN A 1 86 ? -4.49162 9.02860 25.97202 1.000 20.35191 86 ASN A CA 1
ATOM 573 C C . ASN A 1 86 ? -4.45836 7.80301 26.87528 1.000 20.39079 86 ASN A C 1
ATOM 574 O O . ASN A 1 86 ? -4.13157 7.90730 28.05956 1.000 21.80219 86 ASN A O 1
ATOM 579 N N . LEU A 1 87 ? -4.79108 6.64076 26.31671 1.000 20.44700 87 LEU A N 1
ATOM 580 C CA . LEU A 1 87 ? -5.03746 5.43791 27.10429 1.000 20.00709 87 LEU A CA 1
ATOM 581 C C . LEU A 1 87 ? -3.85380 4.47855 27.15406 1.000 19.73704 87 LEU A C 1
ATOM 582 O O . LEU A 1 87 ? -3.45560 4.05007 28.24332 1.000 22.18962 87 LEU A O 1
ATOM 587 N N . LEU A 1 88 ? -3.29236 4.12085 25.99448 1.000 20.50060 88 LEU A N 1
ATOM 588 C CA . LEU A 1 88 ? -2.33431 3.02612 25.88684 1.000 20.41042 88 LEU A CA 1
ATOM 589 C C . LEU A 1 88 ? -1.10909 3.43318 25.08485 1.000 19.72662 88 LEU A C 1
ATOM 590 O O . LEU A 1 88 ? -1.17637 4.28660 24.19368 1.000 19.86450 88 LEU A O 1
ATOM 595 N N . GLY A 1 89 ? 0.00975 2.76145 25.37238 1.000 19.17528 89 GLY A N 1
ATOM 596 C CA . GLY A 1 89 ? 1.19326 2.83421 24.54645 1.000 20.74376 89 GLY A CA 1
ATOM 597 C C . GLY A 1 89 ? 1.56619 1.46787 23.98158 1.000 20.63463 89 GLY A C 1
ATOM 598 O O . GLY A 1 89 ? 1.05663 0.42975 24.40800 1.000 20.64866 89 GLY A O 1
ATOM 599 N N . ASN A 1 90 ? 2.46558 1.48572 23.00098 1.000 19.35109 90 ASN A N 1
ATOM 600 C CA . ASN A 1 90 ? 2.93002 0.26525 22.35048 1.000 18.63689 90 ASN A CA 1
ATOM 601 C C . ASN A 1 90 ? 4.35059 0.51782 21.85426 1.000 18.05532 90 ASN A C 1
ATOM 602 O O . ASN A 1 90 ? 4.87463 1.63027 21.96391 1.000 18.75287 90 ASN A O 1
ATOM 607 N N . ARG A 1 91 ? 4.96693 -0.51737 21.28164 1.000 17.10735 91 ARG A N 1
ATOM 608 C CA . ARG A 1 91 ? 6.25547 -0.39552 20.60891 1.000 16.85542 91 ARG A CA 1
ATOM 609 C C . ARG A 1 91 ? 6.12565 -0.96927 19.20285 1.000 18.28978 91 ARG A C 1
ATOM 610 O O . ARG A 1 91 ? 5.22308 -1.76332 18.92265 1.000 18.06925 91 ARG A O 1
ATOM 618 N N . LEU A 1 92 ? 7.02280 -0.54321 18.30927 1.000 17.95141 92 LEU A N 1
ATOM 619 C CA . LEU A 1 92 ? 7.02775 -0.98305 16.91938 1.000 17.81873 92 LEU A CA 1
ATOM 620 C C . LEU A 1 92 ? 8.11074 -2.04278 16.75487 1.000 17.37367 92 LEU A C 1
ATOM 621 O O . LEU A 1 92 ? 9.22659 -1.86978 17.25263 1.000 18.59636 92 LEU A O 1
ATOM 626 N N . VAL A 1 93 ? 7.78424 -3.14028 16.05805 1.000 17.19952 93 VAL A N 1
ATOM 627 C CA . VAL A 1 93 ? 8.68387 -4.28485 15.92173 1.000 17.99105 93 VAL A CA 1
ATOM 628 C C . VAL A 1 93 ? 8.71209 -4.80294 14.48707 1.000 18.77099 93 VAL A C 1
ATOM 629 O O . VAL A 1 93 ? 7.78960 -4.59279 13.69832 1.000 19.03484 93 VAL A O 1
ATOM 633 N N . LEU A 1 94 ? 9.80585 -5.47436 14.16342 1.000 18.20724 94 LEU A N 1
ATOM 634 C CA . LEU A 1 94 ? 9.95474 -6.23865 12.94605 1.000 17.85431 94 LEU A CA 1
ATOM 635 C C . LEU A 1 94 ? 9.58855 -7.67261 13.28812 1.000 19.29937 94 LEU A C 1
ATOM 636 O O . LEU A 1 94 ? 9.92759 -8.16590 14.36647 1.000 20.45446 94 LEU A O 1
ATOM 641 N N . ILE A 1 95 ? 8.90638 -8.34847 12.37285 1.000 19.57471 95 ILE A N 1
ATOM 642 C CA . ILE A 1 95 ? 8.53963 -9.73988 12.57888 1.000 20.09534 95 ILE A CA 1
ATOM 643 C C . ILE A 1 95 ? 8.92557 -10.54302 11.34846 1.000 20.47030 95 ILE A C 1
ATOM 644 O O . ILE A 1 95 ? 9.02764 -10.01733 10.23591 1.000 21.44575 95 ILE A O 1
ATOM 649 N N . THR A 1 96 ? 9.12991 -11.82986 11.56135 1.000 19.90254 96 THR A N 1
ATOM 650 C CA . THR A 1 96 ? 9.33503 -12.81019 10.51022 1.000 21.08948 96 THR A CA 1
ATOM 651 C C . THR A 1 96 ? 8.40191 -13.97822 10.76982 1.000 22.16849 96 THR A C 1
ATOM 652 O O . THR A 1 96 ? 7.93496 -14.17476 11.89996 1.000 21.93983 96 THR A O 1
ATOM 656 N N . PRO A 1 97 ? 8.12061 -14.78862 9.75453 1.000 20.87886 97 PRO A N 1
ATOM 657 C CA . PRO A 1 97 ? 7.43638 -16.05628 10.01582 1.000 23.75013 97 PRO A CA 1
ATOM 658 C C . PRO A 1 97 ? 8.27547 -16.92555 10.93903 1.000 27.70215 97 PRO A C 1
ATOM 659 O O . PRO A 1 97 ? 9.50904 -16.92270 10.88145 1.000 26.54641 97 PRO A O 1
ATOM 663 N N . LYS A 1 98 ? 7.58764 -17.64080 11.82627 1.000 23.96161 98 LYS A N 1
ATOM 664 C CA . LYS A 1 98 ? 8.23065 -18.68125 12.60830 1.000 27.13219 98 LYS A CA 1
ATOM 665 C C . LYS A 1 98 ? 8.98744 -19.60591 11.66665 1.000 28.64752 98 LYS A C 1
ATOM 666 O O . LYS A 1 98 ? 8.49978 -19.95478 10.59054 1.000 33.04851 98 LYS A O 1
ATOM 672 N N . GLY A 1 99 ? 10.19762 -19.97578 12.04908 1.000 30.43548 99 GLY A N 1
ATOM 673 C CA . GLY A 1 99 ? 10.98042 -20.82430 11.17906 1.000 27.52302 99 GLY A CA 1
ATOM 674 C C . GLY A 1 99 ? 11.76616 -20.11205 10.09570 1.000 27.15761 99 GLY A C 1
ATOM 675 O O . GLY A 1 99 ? 12.44199 -20.78511 9.30933 1.000 29.93183 99 GLY A O 1
ATOM 676 N N . GLN A 1 100 ? 11.69095 -18.78397 10.00950 1.000 26.73990 100 GLN A N 1
ATOM 677 C CA . GLN A 1 100 ? 12.63168 -17.97208 9.23219 1.000 25.11546 100 GLN A CA 1
ATOM 678 C C . GLN A 1 100 ? 13.12990 -16.79536 10.06857 1.000 24.47689 100 GLN A C 1
ATOM 679 O O . GLN A 1 100 ? 13.05818 -15.63129 9.66378 1.000 24.49787 100 GLN A O 1
ATOM 685 N N . SER A 1 101 ? 13.65356 -17.10642 11.25508 1.000 25.02077 101 SER A N 1
ATOM 686 C CA . SER A 1 101 ? 14.04237 -16.09402 12.22873 1.000 24.43115 101 SER A CA 1
ATOM 687 C C . SER A 1 101 ? 15.22696 -15.26311 11.75363 1.000 23.20275 101 SER A C 1
ATOM 688 O O . SER A 1 101 ? 16.12670 -15.74848 11.06608 1.000 23.70398 101 SER A O 1
ATOM 691 N N . LEU A 1 102 ? 15.22401 -13.99899 12.16777 1.000 24.15581 102 LEU A N 1
ATOM 692 C CA . LEU A 1 102 ? 16.28709 -13.04651 11.89655 1.000 22.29898 102 LEU A CA 1
ATOM 693 C C . LEU A 1 102 ? 16.48836 -12.19394 13.13747 1.000 21.75300 102 LEU A C 1
ATOM 694 O O . LEU A 1 102 ? 15.62676 -12.12977 14.02008 1.000 22.42718 102 LEU A O 1
ATOM 699 N N . ASN A 1 103 ? 17.64270 -11.54062 13.20550 1.000 20.81549 103 ASN A N 1
ATOM 700 C CA . ASN A 1 103 ? 17.86224 -10.46845 14.16518 1.000 21.40306 103 ASN A CA 1
ATOM 701 C C . ASN A 1 103 ? 18.48032 -9.30119 13.41743 1.000 20.19928 103 ASN A C 1
ATOM 702 O O . ASN A 1 103 ? 19.59794 -9.41316 12.90359 1.000 21.43009 103 ASN A O 1
ATOM 707 N N . ILE A 1 104 ? 17.74911 -8.19456 13.34642 1.000 19.90635 104 ILE A N 1
ATOM 708 C CA . ILE A 1 104 ? 18.14191 -7.02514 12.57096 1.000 21.10343 104 ILE A CA 1
ATOM 709 C C . ILE A 1 104 ? 18.18108 -5.82935 13.50843 1.000 20.98740 104 ILE A C 1
ATOM 710 O O . ILE A 1 104 ? 17.22269 -5.59532 14.25568 1.000 22.76579 104 ILE A O 1
ATOM 715 N N . LYS A 1 105 ? 19.28423 -5.07890 13.48259 1.000 19.75609 105 LYS A N 1
ATOM 716 C CA . LYS A 1 105 ? 19.39651 -3.88373 14.30960 1.000 21.40495 105 LYS A CA 1
ATOM 717 C C . LYS A 1 105 ? 18.81734 -2.69326 13.56422 1.000 21.25021 105 LYS A C 1
ATOM 718 O O . LYS A 1 105 ? 19.23399 -2.38952 12.43930 1.000 21.04156 105 LYS A O 1
ATOM 724 N N . LEU A 1 106 ? 17.85750 -2.02296 14.19609 1.000 20.29943 106 LEU A N 1
ATOM 725 C CA . LEU A 1 106 ? 17.16768 -0.88822 13.59644 1.000 20.67471 106 LEU A CA 1
ATOM 726 C C . LEU A 1 106 ? 18.00324 0.35343 13.88053 1.000 21.28325 106 LEU A C 1
ATOM 727 O O . LEU A 1 106 ? 17.72527 1.14877 14.77667 1.000 22.88288 106 LEU A O 1
ATOM 732 N N . ASP A 1 107 ? 19.06809 0.49039 13.09143 1.000 22.86419 107 ASP A N 1
ATOM 733 C CA . ASP A 1 107 ? 20.11002 1.48395 13.29491 1.000 21.94286 107 ASP A CA 1
ATOM 734 C C . ASP A 1 107 ? 20.57688 1.95665 11.92577 1.000 21.41711 107 ASP A C 1
ATOM 735 O O . ASP A 1 107 ? 20.58570 1.18366 10.96203 1.000 22.80640 107 ASP A O 1
ATOM 740 N N . LYS A 1 108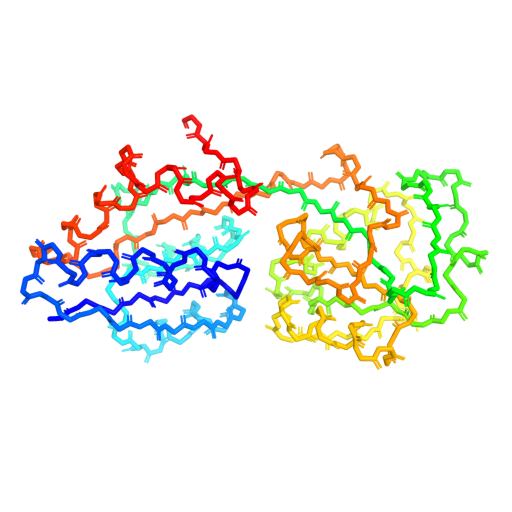 ? 20.95154 3.23948 11.84605 1.000 21.09233 108 LYS A N 1
ATOM 741 C CA . LYS A 1 108 ? 21.39379 3.82030 10.57586 1.000 22.36666 108 LYS A CA 1
ATOM 742 C C . LYS A 1 108 ? 22.49667 3.00605 9.91071 1.000 22.02221 108 LYS A C 1
ATOM 743 O O . LYS A 1 108 ? 22.60380 3.00315 8.67686 1.000 22.12042 108 LYS A O 1
ATOM 749 N N . ALA A 1 109 ? 23.34681 2.33941 10.70300 1.000 22.45632 109 ALA A N 1
ATOM 750 C CA . ALA A 1 109 ? 24.47620 1.59017 10.16000 1.000 23.79263 109 ALA A CA 1
ATOM 751 C C . ALA A 1 109 ? 24.04208 0.34484 9.39495 1.000 22.50576 109 ALA A C 1
ATOM 752 O O . ALA A 1 109 ? 24.81631 -0.18191 8.58667 1.000 25.35898 109 ALA A O 1
ATOM 754 N N . THR A 1 110 ? 22.82948 -0.13420 9.62551 1.000 23.39668 110 THR A N 1
ATOM 755 C CA . THR A 1 110 ? 22.34788 -1.32754 8.95279 1.000 23.14495 110 THR A CA 1
ATOM 756 C C . THR A 1 110 ? 21.92515 -0.97680 7.53266 1.000 22.78261 110 THR A C 1
ATOM 757 O O . THR A 1 110 ? 21.30749 0.06731 7.29721 1.000 23.36734 110 THR A O 1
ATOM 761 N N . ASP A 1 111 ? 22.25812 -1.85823 6.58344 1.000 22.46340 111 ASP A N 1
ATOM 762 C CA . ASP A 1 111 ? 21.88365 -1.66368 5.19012 1.000 22.68719 111 ASP A CA 1
ATOM 763 C C . ASP A 1 111 ? 20.59873 -2.42636 4.89880 1.000 21.71848 111 ASP A C 1
ATOM 764 O O . ASP A 1 111 ? 20.62270 -3.66577 4.85345 1.000 21.93249 111 ASP A O 1
ATOM 769 N N . PRO A 1 112 ? 19.46870 -1.74697 4.68369 1.000 21.54338 112 PRO A N 1
ATOM 770 C CA . PRO A 1 112 ? 18.21973 -2.47650 4.42198 1.000 22.85001 112 PRO A CA 1
ATOM 771 C C . PRO A 1 112 ? 18.28464 -3.36359 3.19774 1.000 22.02397 112 PRO A C 1
ATOM 772 O O . PRO A 1 112 ? 17.54999 -4.35524 3.11678 1.000 22.84673 112 PRO A O 1
ATOM 776 N N . ASN A 1 113 ? 19.15438 -3.04399 2.23945 1.000 22.02701 113 ASN A N 1
ATOM 777 C CA . ASN A 1 113 ? 19.28576 -3.88484 1.06030 1.000 22.59526 113 ASN A CA 1
ATOM 778 C C . ASN A 1 113 ? 19.98793 -5.19592 1.36784 1.000 22.61175 113 ASN A C 1
ATOM 779 O O . ASN A 1 113 ? 19.80465 -6.16818 0.62759 1.000 25.22048 113 ASN A O 1
ATOM 784 N N . LYS A 1 114 ? 20.78290 -5.24105 2.44105 1.000 21.28577 114 LYS A N 1
ATOM 785 C CA . LYS A 1 114 ? 21.43830 -6.47854 2.84466 1.000 22.33681 114 LYS A CA 1
ATOM 786 C C . LYS A 1 114 ? 20.53512 -7.34939 3.71410 1.000 20.76166 114 LYS A C 1
ATOM 787 O O . LYS A 1 114 ? 20.54550 -8.57634 3.57081 1.000 26.68808 114 LYS A O 1
ATOM 793 N N . VAL A 1 115 ? 19.75336 -6.75047 4.61732 1.000 22.49654 115 VAL A N 1
ATOM 794 C CA . VAL A 1 115 ? 18.97893 -7.53351 5.58017 1.000 22.04743 115 VAL A CA 1
ATOM 795 C C . VAL A 1 115 ? 17.53778 -7.80992 5.14524 1.000 24.12271 115 VAL A C 1
ATOM 796 O O . VAL A 1 115 ? 16.92410 -8.76141 5.65317 1.000 23.96091 115 VAL A O 1
ATOM 800 N N . PHE A 1 116 ? 16.98353 -7.02033 4.23262 1.000 23.53189 116 PHE A N 1
ATOM 801 C CA . PHE A 1 116 ? 15.62494 -7.23354 3.73301 1.000 22.81449 116 PHE A CA 1
ATOM 802 C C . PHE A 1 116 ? 15.74851 -7.69600 2.28533 1.000 25.39503 116 PHE A C 1
ATOM 803 O O . PHE A 1 116 ? 15.86199 -6.87725 1.36595 1.000 25.42816 116 PHE A O 1
ATOM 811 N N . THR A 1 117 ? 15.70961 -9.00790 2.08162 1.000 22.53306 117 THR A N 1
ATOM 812 C CA . THR A 1 117 ? 15.93439 -9.58716 0.76171 1.000 23.93861 117 THR A CA 1
ATOM 813 C C . THR A 1 117 ? 14.64575 -10.04529 0.09302 1.000 25.36978 117 THR A C 1
ATOM 814 O O . THR A 1 117 ? 14.69555 -10.68279 -0.96294 1.000 26.61306 117 THR A O 1
ATOM 818 N N . GLY A 1 118 ? 13.50197 -9.74661 0.68888 1.000 23.95312 118 GLY A N 1
ATOM 819 C CA . GLY A 1 118 ? 12.20067 -10.00712 0.10251 1.000 22.94807 118 GLY A CA 1
ATOM 820 C C . GLY A 1 118 ? 11.32285 -8.77864 0.24227 1.000 21.58654 118 GLY A C 1
ATOM 821 O O . GLY A 1 118 ? 11.77486 -7.64397 0.09913 1.000 23.56337 118 GLY A O 1
ATOM 822 N N . LYS A 1 119 ? 10.05107 -9.01537 0.54100 1.000 19.36096 119 LYS A N 1
ATOM 823 C CA . LYS A 1 119 ? 9.10561 -7.93424 0.76636 1.000 18.62338 119 LYS A CA 1
ATOM 824 C C . LYS A 1 119 ? 9.02781 -7.58478 2.24967 1.000 17.18097 119 LYS A C 1
ATOM 825 O O . LYS A 1 119 ? 9.41103 -8.36890 3.11983 1.000 19.18017 119 LYS A O 1
ATOM 831 N N . ILE A 1 120 ? 8.50509 -6.39535 2.52399 1.000 17.60168 120 ILE A N 1
ATOM 832 C CA . ILE A 1 120 ? 8.26352 -5.91779 3.87995 1.000 17.77297 120 ILE A CA 1
ATOM 833 C C . ILE A 1 120 ? 6.79413 -5.53165 3.95169 1.000 16.91578 120 ILE A C 1
ATOM 834 O O . ILE A 1 120 ? 6.36596 -4.58955 3.27487 1.000 17.59101 120 ILE A O 1
ATOM 839 N N . CYS A 1 121 ? 6.03250 -6.21292 4.79590 1.000 16.66677 121 CYS A N 1
ATOM 840 C CA . CYS A 1 121 ? 4.59099 -6.00843 4.87239 1.000 16.71867 121 CYS A CA 1
ATOM 841 C C . CYS A 1 121 ? 4.22303 -5.16069 6.08688 1.000 15.42994 121 CYS A C 1
ATOM 842 O O . CYS A 1 121 ? 4.56341 -5.51370 7.22153 1.000 17.76323 121 CYS A O 1
ATOM 845 N N . THR A 1 122 ? 3.50150 -4.06637 5.85770 1.000 16.19512 122 THR A N 1
ATOM 846 C CA . THR A 1 122 ? 2.99517 -3.25113 6.95534 1.000 16.24193 122 THR A CA 1
ATOM 847 C C . THR A 1 122 ? 1.75413 -2.49745 6.47870 1.000 16.61434 122 THR A C 1
ATOM 848 O O . THR A 1 122 ? 1.29945 -2.66754 5.34769 1.000 17.32552 122 THR A O 1
ATOM 852 N N . GLY A 1 123 ? 1.17837 -1.68482 7.36396 1.000 17.14040 123 GLY A N 1
ATOM 853 C CA . GLY A 1 123 ? 0.05702 -0.84398 6.98024 1.000 16.22976 123 GLY A CA 1
ATOM 854 C C . GLY A 1 123 ? 0.45663 0.22279 5.97428 1.000 15.98890 123 GLY A C 1
ATOM 855 O O . GLY A 1 123 ? 1.61390 0.63892 5.90481 1.000 16.97902 123 GLY A O 1
ATOM 856 N N . ASP A 1 124 ? -0.52288 0.68678 5.18554 1.000 15.44704 124 ASP A N 1
ATOM 857 C CA . ASP A 1 124 ? -0.26666 1.77489 4.24940 1.000 16.35803 124 ASP A CA 1
ATOM 858 C C . ASP A 1 124 ? 0.42672 2.93107 4.96067 1.000 15.47818 124 ASP A C 1
ATOM 859 O O . ASP A 1 124 ? -0.04644 3.42075 5.98908 1.000 16.66585 124 ASP A O 1
ATOM 864 N N . THR A 1 125 ? 1.57399 3.34350 4.42568 1.000 16.52863 125 THR A N 1
ATOM 865 C CA . THR A 1 125 ? 2.42379 4.29419 5.13086 1.000 16.74121 125 THR A CA 1
ATOM 866 C C . THR A 1 125 ? 1.86729 5.70657 5.14464 1.000 20.65769 125 THR A C 1
ATOM 867 O O . THR A 1 125 ? 2.36388 6.54077 5.91130 1.000 21.53183 125 THR A O 1
ATOM 871 N N . LYS A 1 126 ? 0.83927 5.99251 4.34686 1.000 17.25117 126 LYS A N 1
ATOM 872 C CA . LYS A 1 126 ? 0.22942 7.31087 4.36642 1.000 20.25035 126 LYS A CA 1
ATOM 873 C C . LYS A 1 126 ? -0.93300 7.40797 5.32801 1.000 20.25991 126 LYS A C 1
ATOM 874 O O . LYS A 1 126 ? -1.22582 8.50949 5.80438 1.000 28.91297 126 LYS A O 1
ATOM 876 N N . SER A 1 127 ? -1.58122 6.30117 5.63840 1.000 19.34022 127 SER A N 1
ATOM 877 C CA . SER A 1 127 ? -2.84542 6.42595 6.35460 1.000 19.80488 127 SER A CA 1
ATOM 878 C C . SER A 1 127 ? -2.97012 5.53758 7.57878 1.000 18.55562 127 SER A C 1
ATOM 879 O O . SER A 1 127 ? -3.57943 5.96185 8.57018 1.000 19.39358 127 SER A O 1
ATOM 882 N N . VAL A 1 128 ? -2.46070 4.31415 7.53577 1.000 16.70651 128 VAL A N 1
ATOM 883 C CA . VAL A 1 128 ? -2.67712 3.39396 8.65245 1.000 17.21109 128 VAL A CA 1
ATOM 884 C C . VAL A 1 128 ? -1.64435 3.69917 9.73146 1.000 16.95054 128 VAL A C 1
ATOM 885 O O . VAL A 1 128 ? -0.45339 3.80283 9.40636 1.000 16.94784 128 VAL A O 1
ATOM 889 N N . PRO A 1 129 ? -2.05109 3.86881 10.99921 1.000 16.40136 129 PRO A N 1
ATOM 890 C CA . PRO A 1 129 ? -1.06904 4.25075 12.03139 1.000 17.10549 129 PRO A CA 1
ATOM 891 C C . PRO A 1 129 ? 0.21380 3.43922 12.01222 1.000 17.06314 129 PRO A C 1
ATOM 892 O O . PRO A 1 129 ? 1.28828 4.04258 12.04208 1.000 16.77896 129 PRO A O 1
ATOM 896 N N . VAL A 1 130 ? 0.14085 2.10283 11.95195 1.000 15.36987 130 VAL A N 1
ATOM 897 C CA . VAL A 1 130 ? 1.36898 1.30968 12.03983 1.000 15.35494 130 VAL A CA 1
ATOM 898 C C . VAL A 1 130 ? 2.30891 1.67153 10.90690 1.000 16.29610 130 VAL A C 1
ATOM 899 O O . VAL A 1 130 ? 3.52848 1.73635 11.09593 1.000 17.33069 130 VAL A O 1
ATOM 903 N N . GLY A 1 131 ? 1.76014 1.93622 9.71667 1.000 15.64840 131 GLY A N 1
ATOM 904 C CA . GLY A 1 131 ? 2.59433 2.28354 8.58374 1.000 17.15707 131 GLY A CA 1
ATOM 905 C C . GLY A 1 131 ? 3.14742 3.68519 8.68394 1.000 16.96218 131 GLY A C 1
ATOM 906 O O . GLY A 1 131 ? 4.27556 3.94571 8.24685 1.000 16.98917 131 GLY A O 1
ATOM 907 N N . LYS A 1 132 ? 2.37109 4.60425 9.26933 1.000 15.31001 132 LYS A N 1
ATOM 908 C CA . LYS A 1 132 ? 2.85789 5.96208 9.46924 1.000 16.42344 132 LYS A CA 1
ATOM 909 C C . LYS A 1 132 ? 4.00484 5.97802 10.46436 1.000 15.80528 132 LYS A C 1
ATOM 910 O O . LYS A 1 132 ? 5.01124 6.66531 10.25086 1.000 16.63159 132 LYS A O 1
ATOM 916 N N . TYR A 1 133 ? 3.88047 5.21034 11.54862 1.000 16.85736 133 TYR A N 1
ATOM 917 C CA . TYR A 1 133 ? 4.99586 5.08467 12.47622 1.000 16.18506 133 TYR A CA 1
ATOM 918 C C . TYR A 1 133 ? 6.19111 4.45626 11.78158 1.000 17.10947 133 TYR A C 1
ATOM 919 O O . TYR A 1 133 ? 7.33592 4.87882 11.98389 1.000 17.45708 133 TYR A O 1
ATOM 928 N N . ALA A 1 134 ? 5.94612 3.43001 10.97255 1.000 17.30915 134 ALA A N 1
ATOM 929 C CA . ALA A 1 134 ? 7.04796 2.76881 10.29091 1.000 16.65774 134 ALA A CA 1
ATOM 930 C C . ALA A 1 134 ? 7.75707 3.73317 9.35889 1.000 18.70713 134 ALA A C 1
ATOM 931 O O . ALA A 1 134 ? 8.99616 3.76995 9.31357 1.000 17.09235 134 ALA A O 1
ATOM 933 N N . LYS A 1 135 ? 6.99481 4.54669 8.62710 1.000 15.92518 135 LYS A N 1
ATOM 934 C CA . LYS A 1 135 ? 7.64083 5.47852 7.70877 1.000 16.60892 135 LYS A CA 1
ATOM 935 C C . LYS A 1 135 ? 8.44829 6.53858 8.45441 1.000 16.36222 135 LYS A C 1
ATOM 936 O O . LYS A 1 135 ? 9.54444 6.91222 8.00371 1.000 17.64385 135 LYS A O 1
ATOM 942 N N . GLN A 1 136 ? 7.95093 7.01589 9.60968 1.000 15.64278 136 GLN A N 1
ATOM 943 C CA . GLN A 1 136 ? 8.75459 7.92264 10.42614 1.000 16.82054 136 GLN A CA 1
ATOM 944 C C . GLN A 1 136 ? 10.09372 7.28478 10.75597 1.000 16.61804 136 GLN A C 1
ATOM 945 O O . GLN A 1 136 ? 11.14321 7.92832 10.65432 1.000 17.54835 136 GLN A O 1
ATOM 951 N N . ALA A 1 137 ? 10.07260 6.00706 11.14190 1.000 16.82688 137 ALA A N 1
ATOM 952 C CA . ALA A 1 137 ? 11.29619 5.32155 11.53400 1.000 16.80623 137 ALA A CA 1
ATOM 953 C C . ALA A 1 137 ? 12.23343 5.13616 10.34599 1.000 18.76861 137 ALA A C 1
ATOM 954 O O . ALA A 1 137 ? 13.44936 5.32901 10.47210 1.000 19.21439 137 ALA A O 1
ATOM 956 N N . PHE A 1 138 ? 11.69286 4.75929 9.18762 1.000 16.53289 138 PHE A N 1
ATOM 957 C CA . PHE A 1 138 ? 12.54721 4.60140 8.01176 1.000 16.71706 138 PHE A CA 1
ATOM 958 C C . PHE A 1 138 ? 13.19593 5.91391 7.61922 1.000 16.43216 138 PHE A C 1
ATOM 959 O O . PHE A 1 138 ? 14.36827 5.94093 7.21727 1.000 18.00296 138 PHE A O 1
ATOM 967 N N . THR A 1 139 ? 12.44372 7.00710 7.68309 1.000 16.23061 139 THR A N 1
ATOM 968 C CA . THR A 1 139 ? 13.01407 8.31285 7.38508 1.000 17.65240 139 THR A CA 1
ATOM 969 C C . THR A 1 139 ? 14.09430 8.66970 8.39776 1.000 17.32634 139 THR A C 1
ATOM 970 O O . THR A 1 139 ? 15.18912 9.10392 8.02927 1.000 18.59760 139 THR A O 1
ATOM 974 N N . ASN A 1 140 ? 13.80617 8.47461 9.68474 1.000 16.86237 140 ASN A N 1
ATOM 975 C CA . ASN A 1 140 ? 14.78734 8.78179 10.71927 1.000 17.89072 140 ASN A CA 1
ATOM 976 C C . ASN A 1 140 ? 16.07454 7.98957 10.51408 1.000 17.65258 140 ASN A C 1
ATOM 977 O O . ASN A 1 140 ? 17.18118 8.51109 10.71553 1.000 20.04643 140 ASN A O 1
ATOM 982 N N . LEU A 1 141 ? 15.95150 6.73016 10.10317 1.000 18.79126 141 LEU A N 1
ATOM 983 C CA . LEU A 1 141 ? 17.10683 5.86634 9.90722 1.000 19.28540 141 LEU A CA 1
ATOM 984 C C . LEU A 1 141 ? 17.83207 6.08264 8.58147 1.000 20.20706 141 LEU A C 1
ATOM 985 O O . LEU A 1 141 ? 18.89524 5.48368 8.38711 1.000 22.05256 141 LEU A O 1
ATOM 990 N N . GLY A 1 142 ? 17.29895 6.90607 7.68011 1.000 18.88631 142 GLY A N 1
ATOM 991 C CA . GLY A 1 142 ? 17.89972 7.05247 6.37268 1.000 18.90947 142 GLY A CA 1
ATOM 992 C C . GLY A 1 142 ? 17.63446 5.88834 5.45214 1.000 19.22108 142 GLY A C 1
ATOM 993 O O . GLY A 1 142 ? 18.37397 5.69569 4.48138 1.000 21.30248 142 GLY A O 1
ATOM 994 N N . TRP A 1 143 ? 16.58399 5.11313 5.71252 1.000 17.83387 143 TRP A N 1
ATOM 995 C CA . TRP A 1 143 ? 16.28553 3.90737 4.95088 1.000 18.30883 143 TRP A CA 1
ATOM 996 C C . TRP A 1 143 ? 15.19360 4.07537 3.89546 1.000 17.44403 143 TRP A C 1
ATOM 997 O O . TRP A 1 143 ? 14.97168 3.13860 3.11506 1.000 18.81482 143 TRP A O 1
ATOM 1008 N N . TRP A 1 144 ? 14.47963 5.20621 3.85561 1.000 18.43982 144 TRP A N 1
ATOM 1009 C CA . TRP A 1 144 ? 13.18447 5.21718 3.16895 1.000 18.13101 144 TRP A CA 1
ATOM 1010 C C . TRP A 1 144 ? 13.31057 4.82424 1.69671 1.000 20.04274 144 TRP A C 1
ATOM 1011 O O . TRP A 1 144 ? 12.54933 3.98470 1.20422 1.000 18.95885 144 TRP A O 1
ATOM 1022 N N . ASN A 1 145 ? 14.26716 5.40988 0.96641 1.000 18.01021 145 ASN A N 1
ATOM 1023 C CA . ASN A 1 145 ? 14.25559 5.13715 -0.46828 1.000 19.31564 145 ASN A CA 1
ATOM 1024 C C . ASN A 1 145 ? 14.76647 3.74475 -0.83233 1.000 18.14971 145 ASN A C 1
ATOM 1025 O O . ASN A 1 145 ? 14.57967 3.31330 -1.97814 1.000 22.86324 145 ASN A O 1
ATOM 1030 N N . ARG A 1 146 ? 15.37219 3.02757 0.11785 1.000 19.21364 146 ARG A N 1
ATOM 1031 C CA . ARG A 1 146 ? 15.69227 1.61792 -0.05686 1.000 19.02541 146 ARG A CA 1
ATOM 1032 C C . ARG A 1 146 ? 14.59348 0.69883 0.45582 1.000 20.47623 146 ARG A C 1
ATOM 1033 O O . ARG A 1 146 ? 14.47291 -0.43188 -0.02692 1.000 22.62229 146 ARG A O 1
ATOM 1041 N N . ILE A 1 147 ? 13.77924 1.16659 1.41105 1.000 20.23180 147 ILE A N 1
ATOM 1042 C CA . ILE A 1 147 ? 12.68090 0.36270 1.94935 1.000 19.12037 147 ILE A CA 1
ATOM 1043 C C . ILE A 1 147 ? 11.46398 0.39394 1.02691 1.000 17.84085 147 ILE A C 1
ATOM 1044 O O . ILE A 1 147 ? 10.82009 -0.63583 0.78270 1.000 17.84490 147 ILE A O 1
ATOM 1049 N N . GLU A 1 148 ? 11.10884 1.57917 0.53786 1.000 18.79525 148 GLU A N 1
ATOM 1050 C CA . GLU A 1 148 ? 9.85734 1.74318 -0.19356 1.000 19.19598 148 GLU A CA 1
ATOM 1051 C C . GLU A 1 148 ? 9.66053 0.73140 -1.31003 1.000 17.65134 148 GLU A C 1
ATOM 1052 O O . GLU A 1 148 ? 8.54402 0.19549 -1.42084 1.000 17.68304 148 GLU A O 1
ATOM 1058 N N . PRO A 1 149 ? 10.65683 0.42771 -2.15164 1.000 17.06784 149 PRO A N 1
ATOM 1059 C CA . PRO A 1 149 ? 10.42675 -0.53442 -3.23856 1.000 19.48072 149 PRO A CA 1
ATOM 1060 C C . PRO A 1 149 ? 10.09050 -1.93585 -2.77799 1.000 17.45986 149 PRO A C 1
ATOM 1061 O O . PRO A 1 149 ? 9.69555 -2.75458 -3.61431 1.000 19.04473 149 PRO A O 1
ATOM 1065 N N . LYS A 1 150 ? 10.23829 -2.24674 -1.48803 1.000 17.33462 150 LYS A N 1
ATOM 1066 C CA . LYS A 1 150 ? 10.00504 -3.58838 -0.97402 1.000 17.49098 150 LYS A CA 1
ATOM 1067 C C . LYS A 1 150 ? 8.64489 -3.74890 -0.31484 1.000 16.83797 150 LYS A C 1
ATOM 1068 O O . LYS A 1 150 ? 8.32073 -4.85346 0.12357 1.000 18.36740 150 LYS A O 1
ATOM 1074 N N . LEU A 1 151 ? 7.84855 -2.68592 -0.23167 1.000 16.69572 151 LEU A N 1
ATOM 1075 C CA . LEU A 1 151 ? 6.67613 -2.67903 0.63673 1.000 16.05763 151 LEU A CA 1
ATOM 1076 C C . LEU A 1 151 ? 5.50390 -3.43372 0.03315 1.000 16.49617 151 LEU A C 1
ATOM 1077 O O . LEU A 1 151 ? 5.22636 -3.33309 -1.17032 1.000 17.53602 151 LEU A O 1
ATOM 1082 N N . VAL A 1 152 ? 4.78468 -4.15763 0.89068 1.000 15.80239 152 VAL A N 1
ATOM 1083 C CA . VAL A 1 152 ? 3.42887 -4.61820 0.62264 1.000 16.40924 152 VAL A CA 1
ATOM 1084 C C . VAL A 1 152 ? 2.57461 -3.98840 1.71200 1.000 17.52546 152 VAL A C 1
ATOM 1085 O O . VAL A 1 152 ? 2.82583 -4.20359 2.90986 1.000 17.34360 152 VAL A O 1
ATOM 1089 N N . GLU A 1 153 ? 1.61322 -3.16374 1.31994 1.000 16.12301 1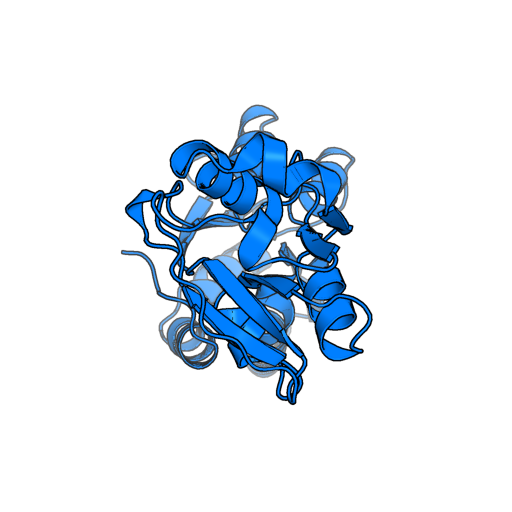53 GLU A N 1
ATOM 1090 C CA . GLU A 1 153 ? 0.88328 -2.33735 2.26627 1.000 15.77840 153 GLU A CA 1
ATOM 1091 C C . GLU A 1 153 ? -0.53777 -2.84703 2.44286 1.000 16.35478 153 GLU A C 1
ATOM 1092 O O . GLU A 1 153 ? -1.21806 -3.18206 1.46710 1.000 18.39841 153 GLU A O 1
ATOM 1098 N N . THR A 1 154 ? -0.99544 -2.85535 3.68996 1.000 14.58320 154 THR A N 1
ATOM 1099 C CA . THR A 1 154 ? -2.31060 -3.35261 4.05834 1.000 16.96127 154 THR A CA 1
ATOM 1100 C C . THR A 1 154 ? -3.12367 -2.24391 4.72026 1.000 16.98245 154 THR A C 1
ATOM 1101 O O . THR A 1 154 ? -2.61939 -1.16600 5.03388 1.000 17.13510 154 THR A O 1
ATOM 1105 N N . GLU A 1 155 ? -4.40805 -2.50834 4.92511 1.000 15.42656 155 GLU A N 1
ATOM 1106 C CA . GLU A 1 155 ? -5.29362 -1.48808 5.46605 1.000 16.95891 155 GLU A CA 1
ATOM 1107 C C . GLU A 1 155 ? -5.46169 -1.56902 6.97503 1.000 15.64794 155 GLU A C 1
ATOM 1108 O O . GLU A 1 155 ? -6.13638 -0.71102 7.55786 1.000 17.02768 155 GLU A O 1
ATOM 1114 N N . ASP A 1 156 ? -4.85543 -2.56618 7.61923 1.000 15.63521 156 ASP A N 1
ATOM 1115 C CA . ASP A 1 156 ? -4.71028 -2.55634 9.06872 1.000 15.20713 156 ASP A CA 1
ATOM 1116 C C . ASP A 1 156 ? -3.55074 -3.46921 9.43905 1.000 15.65359 156 ASP A C 1
ATOM 1117 O O . ASP A 1 15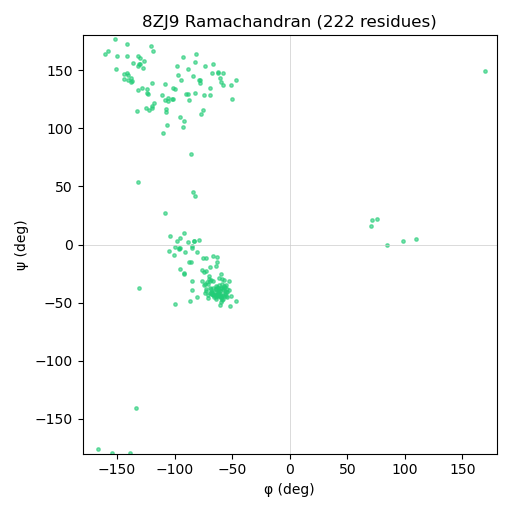6 ? -3.05672 -4.24391 8.61861 1.000 16.60741 156 ASP A O 1
ATOM 1122 N N . VAL A 1 157 ? -3.11762 -3.35314 10.69333 1.000 15.99131 157 VAL A N 1
ATOM 1123 C CA . VAL A 1 157 ? -1.91468 -4.04928 11.13475 1.000 17.45101 157 VAL A CA 1
ATOM 1124 C C . VAL A 1 157 ? -2.13975 -5.55637 11.20522 1.000 17.84109 157 VAL A C 1
ATOM 1125 O O . VAL A 1 157 ? -1.19294 -6.33727 11.05215 1.000 17.66851 157 VAL A O 1
ATOM 1129 N N . ARG A 1 158 ? -3.38164 -5.99941 11.42871 1.000 17.66801 158 ARG A N 1
ATOM 1130 C CA . ARG A 1 158 ? -3.62790 -7.43337 11.53121 1.000 18.32155 158 ARG A CA 1
ATOM 1131 C C . ARG A 1 158 ? -3.61362 -8.12424 10.17145 1.000 18.34632 158 ARG A C 1
ATOM 1132 O O . ARG A 1 158 ? -3.24983 -9.30034 10.08438 1.000 19.53027 158 ARG A O 1
ATOM 1140 N N . VAL A 1 159 ? -4.01621 -7.42857 9.10754 1.000 18.26129 159 VAL A N 1
ATOM 1141 C CA . VAL A 1 159 ? -3.83807 -7.98729 7.76943 1.000 20.18855 159 VAL A CA 1
ATOM 1142 C C . VAL A 1 159 ? -2.36217 -8.23609 7.49225 1.000 20.17566 159 VAL A C 1
ATOM 1143 O O . VAL A 1 159 ? -1.98123 -9.27358 6.93734 1.000 19.93128 159 VAL A O 1
ATOM 1147 N N . ALA A 1 160 ? -1.50535 -7.29204 7.88096 1.000 18.03816 160 ALA A N 1
ATOM 1148 C CA . ALA A 1 160 ? -0.07110 -7.47063 7.68164 1.000 18.28141 160 ALA A CA 1
ATOM 1149 C C . ALA A 1 160 ? 0.45980 -8.60577 8.54326 1.000 21.13338 160 ALA A C 1
ATOM 1150 O O . ALA A 1 160 ? 1.26853 -9.41761 8.08095 1.000 19.99443 160 ALA A O 1
ATOM 1152 N N . LEU A 1 161 ? 0.02670 -8.66839 9.80744 1.000 18.84548 161 LEU A N 1
ATOM 1153 C CA . LEU A 1 161 ? 0.43857 -9.76776 10.67246 1.000 19.23269 161 LEU A CA 1
ATOM 1154 C C . LEU A 1 161 ? 0.12292 -11.11369 10.03440 1.000 21.07228 161 LEU A C 1
ATOM 1155 O O . LEU A 1 161 ? 0.94465 -12.03584 10.07732 1.000 21.90876 161 LEU A O 1
ATOM 1160 N N . ASN A 1 162 ? -1.05036 -11.23316 9.39923 1.000 19.09135 162 ASN A N 1
ATOM 1161 C CA . ASN A 1 162 ? -1.43649 -12.52507 8.83886 1.000 20.98815 162 ASN A CA 1
ATOM 1162 C C . ASN A 1 162 ? -0.66587 -12.86160 7.57074 1.000 21.56224 162 ASN A C 1
ATOM 1163 O O . ASN A 1 162 ? -0.39002 -14.04031 7.32339 1.000 21.97080 162 ASN A O 1
ATOM 1168 N N . PHE A 1 163 ? -0.33408 -11.86321 6.74562 1.000 21.03464 163 PHE A N 1
ATOM 1169 C CA . PHE A 1 163 ? 0.53690 -12.12655 5.59977 1.000 22.09632 163 PHE A CA 1
ATOM 1170 C C . PHE A 1 163 ? 1.84983 -12.74702 6.05408 1.000 21.74351 163 PHE A C 1
ATOM 1171 O O . PHE A 1 163 ? 2.33340 -13.70944 5.44823 1.000 22.44194 163 PHE A O 1
ATOM 1179 N N . VAL A 1 164 ? 2.42758 -12.23072 7.13937 1.000 19.94219 164 VAL A N 1
ATOM 1180 C CA . VAL A 1 164 ? 3.68670 -12.78142 7.62849 1.000 21.23832 164 VAL A CA 1
ATOM 1181 C C . VAL A 1 164 ? 3.46023 -14.13769 8.28270 1.000 23.34261 164 VAL A C 1
ATOM 1182 O O . VAL A 1 164 ? 4.25784 -15.06704 8.11445 1.000 24.36058 164 VAL A O 1
ATOM 1186 N N . ALA A 1 165 ? 2.36776 -14.27670 9.03570 1.000 21.63842 165 ALA A N 1
ATOM 1187 C CA . ALA A 1 165 ? 2.08558 -15.55189 9.68255 1.000 22.04511 165 ALA A CA 1
ATOM 1188 C C . ALA A 1 165 ? 1.89376 -16.66922 8.66701 1.000 24.65629 165 ALA A C 1
ATOM 1189 O O . ALA A 1 165 ? 2.27425 -17.81668 8.92982 1.000 26.71267 165 ALA A O 1
ATOM 1191 N N . ARG A 1 166 ? 1.31312 -16.36140 7.50927 1.000 22.21215 166 ARG A N 1
ATOM 1192 C CA . ARG A 1 166 ? 1.14652 -17.35754 6.45626 1.000 23.49356 166 ARG A CA 1
ATOM 1193 C C . ARG A 1 166 ? 2.39018 -17.52902 5.59747 1.000 24.61828 166 ARG A C 1
ATOM 1194 O O . ARG A 1 166 ? 2.35115 -18.30684 4.63972 1.000 27.55828 166 ARG A O 1
ATOM 1202 N N . GLY A 1 167 ? 3.48221 -16.83100 5.90802 1.000 22.99185 167 GLY A N 1
ATOM 1203 C CA . GLY A 1 167 ? 4.68888 -16.93865 5.11615 1.000 21.88994 167 GLY A CA 1
ATOM 1204 C C . GLY A 1 167 ? 4.61149 -16.29456 3.75433 1.000 22.92473 167 GLY A C 1
ATOM 1205 O O . GLY A 1 167 ? 5.39054 -16.64817 2.86645 1.000 26.79597 167 GLY A O 1
ATOM 1206 N N . GLU A 1 168 ? 3.69488 -15.35402 3.55980 1.000 21.12908 168 GLU A N 1
ATOM 1207 C CA . GLU A 1 168 ? 3.53326 -14.70639 2.26905 1.000 20.35756 168 GLU A CA 1
ATOM 1208 C C . GLU A 1 168 ? 4.44047 -13.49257 2.09175 1.000 20.23212 168 GLU A C 1
ATOM 1209 O O . GLU A 1 168 ? 4.63782 -13.04598 0.95130 1.000 22.12181 168 GLU A O 1
ATOM 1215 N N . CYS A 1 169 ? 5.02191 -12.98716 3.17920 1.000 21.22731 169 CYS A N 1
ATOM 1216 C CA . CYS A 1 169 ? 6.02601 -11.93145 3.15520 1.000 19.97943 169 CYS A CA 1
ATOM 1217 C C . CYS A 1 169 ? 7.13608 -12.27209 4.14403 1.000 19.67870 169 CYS A C 1
ATOM 1218 O O . CYS A 1 169 ? 6.86013 -12.75642 5.24933 1.000 23.12800 169 CYS A O 1
ATOM 1221 N N . GLN A 1 170 ? 8.38747 -12.00249 3.73860 1.000 19.98154 170 GLN A N 1
ATOM 1222 C CA . GLN A 1 170 ? 9.56603 -12.35896 4.53362 1.000 20.74594 170 GLN A CA 1
ATOM 1223 C C . GLN A 1 170 ? 9.57689 -11.64277 5.87353 1.000 17.10225 170 GLN A C 1
ATOM 1224 O O . GLN A 1 170 ? 10.02856 -12.20142 6.88460 1.000 20.28724 170 GLN A O 1
ATOM 1230 N N . VAL A 1 171 ? 9.15980 -10.38061 5.87888 1.000 19.01639 171 VAL A N 1
ATOM 1231 C CA . VAL A 1 171 ? 9.27157 -9.50101 7.03410 1.000 19.48488 171 VAL A CA 1
ATOM 1232 C C . VAL A 1 171 ? 8.00615 -8.66628 7.10184 1.000 18.06568 171 VAL A C 1
ATOM 1233 O O . VAL A 1 171 ? 7.41164 -8.32330 6.07385 1.000 18.33315 171 VAL A O 1
ATOM 1237 N N . GLY A 1 172 ? 7.58138 -8.36280 8.32768 1.000 19.33353 172 GLY A N 1
ATOM 1238 C CA . GLY A 1 172 ? 6.51409 -7.42032 8.54785 1.000 19.99086 172 GLY A CA 1
ATOM 1239 C C . GLY A 1 172 ? 6.91569 -6.41343 9.60727 1.000 17.45442 172 GLY A C 1
ATOM 1240 O O . GLY A 1 172 ? 7.85302 -6.62158 10.38202 1.000 19.41568 172 GLY A O 1
ATOM 1241 N N . ILE A 1 173 ? 6.18659 -5.30773 9.62806 1.000 16.82291 173 ILE A N 1
ATOM 1242 C CA . ILE A 1 173 ? 6.29013 -4.33095 10.69800 1.000 17.97641 173 ILE A CA 1
ATOM 1243 C C . ILE A 1 173 ? 4.93346 -4.21379 11.35750 1.000 16.12561 173 ILE A C 1
ATOM 1244 O O . ILE A 1 173 ? 3.94627 -3.82566 10.71060 1.000 16.80915 173 ILE A O 1
ATOM 1249 N N . VAL A 1 174 ? 4.88432 -4.55963 12.64052 1.000 17.87604 174 VAL A N 1
ATOM 1250 C CA . VAL A 1 174 ? 3.66185 -4.57331 13.42472 1.000 17.46854 174 VAL A CA 1
ATOM 1251 C C . VAL A 1 174 ? 3.98541 -4.00801 14.80394 1.000 16.28981 174 VAL A C 1
ATOM 1252 O O . VAL A 1 174 ? 5.12065 -3.60757 15.07640 1.000 17.56896 174 VAL A O 1
ATOM 1256 N N . TYR A 1 175 ? 2.97710 -3.94891 15.67554 1.000 17.65688 175 TYR A N 1
ATOM 1257 C CA . TYR A 1 175 ? 3.24811 -3.56370 17.05821 1.000 16.94548 175 TYR A CA 1
ATOM 1258 C C . TYR A 1 175 ? 3.74502 -4.75827 17.86854 1.000 17.84898 175 TYR A C 1
ATOM 1259 O O . TYR A 1 175 ? 3.49187 -5.91587 17.53128 1.000 18.03919 175 TYR A O 1
ATOM 1268 N N . ALA A 1 176 ? 4.45390 -4.45801 18.96727 1.000 17.26799 176 ALA A N 1
ATOM 1269 C CA . ALA A 1 176 ? 4.90638 -5.50973 19.87332 1.000 19.07618 176 ALA A CA 1
ATOM 1270 C C . ALA A 1 176 ? 3.74642 -6.39772 20.31443 1.000 18.88021 176 ALA A C 1
ATOM 1271 O O . ALA A 1 176 ? 3.88583 -7.62407 20.38212 1.000 19.85636 176 ALA A O 1
ATOM 1273 N N . THR A 1 177 ? 2.57480 -5.80276 20.56500 1.000 18.62405 177 THR A N 1
ATOM 1274 C CA . THR A 1 177 ? 1.43300 -6.60233 20.99617 1.000 19.01142 177 THR A CA 1
ATOM 1275 C C . THR A 1 177 ? 0.95594 -7.55179 19.90323 1.000 20.37305 177 THR A C 1
ATOM 1276 O O . THR A 1 177 ? 0.44493 -8.63674 20.21066 1.000 22.38718 177 THR A O 1
ATOM 1280 N N . ASP A 1 178 ? 1.09710 -7.16773 18.62987 1.000 18.65606 178 ASP A N 1
ATOM 1281 C CA . ASP A 1 178 ? 0.70529 -8.06674 17.54714 1.000 19.71823 178 ASP A CA 1
ATOM 1282 C C . ASP A 1 178 ? 1.64630 -9.25916 17.46284 1.000 20.55185 178 ASP A C 1
ATOM 1283 O O . ASP A 1 178 ? 1.20295 -10.39303 17.24499 1.000 22.04125 178 ASP A O 1
ATOM 1288 N N . ALA A 1 179 ? 2.94978 -9.02132 17.61287 1.000 18.97930 179 ALA A N 1
ATOM 1289 C CA . ALA A 1 179 ? 3.88946 -10.13230 17.62178 1.000 20.67266 179 ALA A CA 1
ATOM 1290 C C . ALA A 1 179 ? 3.56903 -11.09560 18.75260 1.000 22.00453 179 ALA A C 1
ATOM 1291 O O . ALA A 1 179 ? 3.66432 -12.31750 18.58375 1.000 24.09067 179 ALA A O 1
ATOM 1293 N N . ALA A 1 180 ? 3.14487 -10.56455 19.90358 1.000 20.17446 180 ALA A N 1
ATOM 1294 C CA . ALA A 1 180 ? 2.88492 -11.41316 21.06187 1.000 21.01777 180 ALA A CA 1
ATOM 1295 C C . ALA A 1 180 ? 1.66410 -12.30143 20.86118 1.000 23.93249 180 ALA A C 1
ATOM 1296 O O . ALA A 1 180 ? 1.61496 -13.41170 21.40682 1.000 26.11495 180 ALA A O 1
ATOM 1298 N N . ILE A 1 181 ? 0.67151 -11.83401 20.10120 1.000 22.14933 181 ILE A N 1
ATOM 1299 C CA . ILE A 1 181 ? -0.57134 -12.58362 19.93493 1.000 22.47583 181 ILE A CA 1
ATOM 1300 C C . ILE A 1 181 ? -0.43595 -13.77273 18.99107 1.000 25.15340 181 ILE A C 1
ATOM 1301 O O . ILE A 1 181 ? -1.24306 -14.70854 19.07812 1.000 26.37328 181 ILE A O 1
ATOM 1306 N N . SER A 1 182 ? 0.55586 -13.77199 18.10226 1.000 23.89599 182 SER A N 1
ATOM 1307 C CA . SER A 1 182 ? 0.65338 -14.75004 17.02351 1.000 22.94384 182 SER A CA 1
ATOM 1308 C C . SER A 1 182 ? 1.78049 -15.72702 17.32065 1.000 25.76506 182 SER A C 1
ATOM 1309 O O . SER A 1 182 ? 2.95587 -15.34314 17.32141 1.000 25.43022 182 SER A O 1
ATOM 1312 N N . LYS A 1 183 ? 1.42612 -16.99492 17.54070 1.000 25.82766 183 LYS A N 1
ATOM 1313 C CA . LYS A 1 183 ? 2.43726 -18.03701 17.64563 1.000 25.51470 183 LYS A CA 1
ATOM 1314 C C . LYS A 1 183 ? 3.17025 -18.26696 16.33392 1.000 27.00332 183 LYS A C 1
ATOM 1315 O O . LYS A 1 183 ? 4.18147 -18.97133 16.32413 1.000 28.84511 183 LYS A O 1
ATOM 1317 N N . ASP A 1 184 ? 2.70467 -17.68140 15.23897 1.000 25.52629 184 ASP A N 1
ATOM 1318 C CA . ASP A 1 184 ? 3.24821 -17.97082 13.92346 1.000 25.47057 184 ASP A CA 1
ATOM 1319 C C . ASP A 1 184 ? 4.30576 -16.97794 13.46570 1.000 24.50330 184 ASP A C 1
ATOM 1320 O O . ASP A 1 184 ? 4.85836 -17.15300 12.37554 1.000 23.65018 184 ASP A O 1
ATOM 1325 N N . VAL A 1 185 ? 4.59155 -15.93930 14.24955 1.000 24.49190 185 VAL A N 1
ATOM 1326 C CA . VAL A 1 185 ? 5.61256 -14.96126 13.89848 1.000 23.24179 185 VAL A CA 1
ATOM 1327 C C . VAL A 1 185 ? 6.54718 -14.77248 15.08453 1.000 23.64614 185 VAL A C 1
ATOM 1328 O O . VAL A 1 185 ? 6.18312 -15.02678 16.23659 1.000 24.81444 185 VAL A O 1
ATOM 1332 N N . LYS A 1 186 ? 7.77392 -14.33503 14.79330 1.000 20.39156 186 LYS A N 1
ATOM 1333 C CA . LYS A 1 186 ? 8.75311 -14.00516 15.82513 1.000 20.99158 186 LYS A CA 1
ATOM 1334 C C . LYS A 1 186 ? 9.29724 -12.60199 15.60082 1.000 19.12211 186 LYS A C 1
ATOM 1335 O O . LYS A 1 186 ? 9.38366 -12.12662 14.46517 1.000 20.59071 186 LYS A O 1
ATOM 1341 N N . VAL A 1 187 ? 9.70308 -11.95642 16.69178 1.000 20.08899 187 VAL A N 1
ATOM 1342 C CA . VAL A 1 187 ? 10.27030 -10.61293 16.61537 1.000 19.80426 187 VAL A CA 1
ATOM 1343 C C . VAL A 1 187 ? 11.68687 -10.68328 16.05831 1.000 20.61594 187 VAL A C 1
ATOM 1344 O O . VAL A 1 187 ? 12.52699 -11.45144 16.54443 1.000 23.77418 187 VAL A O 1
ATOM 1348 N N . ALA A 1 188 ? 11.95731 -9.87380 15.03965 1.000 19.59306 188 ALA A N 1
ATOM 1349 C CA . ALA A 1 188 ? 13.28479 -9.78516 14.44957 1.000 19.36556 188 ALA A CA 1
ATOM 1350 C C . ALA A 1 188 ? 14.02085 -8.51562 14.84501 1.000 21.49538 188 ALA A C 1
ATOM 1351 O O . ALA A 1 188 ? 15.20016 -8.36591 14.50577 1.000 25.84317 188 ALA A O 1
ATOM 1353 N N . GLY A 1 189 ? 13.36603 -7.61110 15.55793 1.000 20.97193 189 GLY A N 1
ATOM 1354 C CA . GLY A 1 189 ? 14.00378 -6.39571 16.01428 1.000 20.66599 189 GLY A CA 1
ATOM 1355 C C . GLY A 1 189 ? 12.98981 -5.42065 16.57056 1.000 19.88769 189 GLY A C 1
ATOM 1356 O O . GLY A 1 189 ? 11.84101 -5.40559 16.12875 1.000 20.56152 189 GLY A O 1
ATOM 1357 N N . ILE A 1 190 ? 13.37735 -4.60815 17.54299 1.000 20.02687 190 ILE A N 1
ATOM 1358 C CA . ILE A 1 190 ? 12.49980 -3.60523 18.12704 1.000 19.64723 190 ILE A CA 1
ATOM 1359 C C . ILE A 1 190 ? 13.02391 -2.23766 17.71352 1.000 19.87474 190 ILE A C 1
ATOM 1360 O O . ILE A 1 190 ? 14.21898 -1.95511 17.86218 1.000 21.12570 190 ILE A O 1
ATOM 1365 N N . PHE A 1 191 ? 12.14638 -1.40753 17.16967 1.000 20.63391 191 PHE A N 1
ATOM 1366 C CA . PHE A 1 191 ? 12.54496 -0.05341 16.80124 1.000 19.96338 191 PHE A CA 1
ATOM 1367 C C . PHE A 1 191 ? 12.79828 0.76028 18.06431 1.000 22.31830 191 PHE A C 1
ATOM 1368 O O . PHE A 1 191 ? 11.93208 0.79391 18.95744 1.000 21.56167 191 PHE A O 1
ATOM 1376 N N . PRO A 1 192 ? 13.94964 1.43051 18.18240 1.000 20.39313 192 PRO A N 1
ATOM 1377 C CA . PRO A 1 192 ? 14.14315 2.35132 19.30835 1.000 20.81656 192 PRO A CA 1
ATOM 1378 C C . PRO A 1 192 ? 13.06921 3.43231 19.31620 1.000 20.03138 192 PRO A C 1
ATOM 1379 O O . PRO A 1 192 ? 12.57183 3.86305 18.27349 1.000 21.21600 192 PRO A O 1
ATOM 1383 N N . GLU A 1 193 ? 12.71030 3.86964 20.52238 1.000 20.06012 193 GLU A N 1
ATOM 1384 C CA . GLU A 1 193 ? 11.65820 4.86514 20.65909 1.000 20.53083 193 GLU A CA 1
ATOM 1385 C C . GLU A 1 193 ? 12.02429 6.16951 19.96623 1.000 20.05659 193 GLU A C 1
ATOM 1386 O O . GLU A 1 193 ? 11.14106 6.88685 19.48291 1.000 22.62367 193 GLU A O 1
ATOM 1392 N N . ASN A 1 194 ? 13.31383 6.47837 19.86745 1.000 19.49543 194 ASN A N 1
ATOM 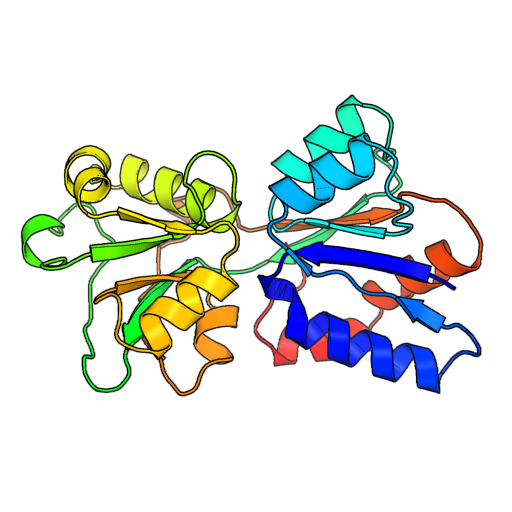1393 C CA . ASN A 1 194 ? 13.69821 7.73933 19.25179 1.000 21.49895 194 ASN A CA 1
ATOM 1394 C C . ASN A 1 194 ? 13.64867 7.72588 17.72692 1.000 19.81463 194 ASN A C 1
ATOM 1395 O O . ASN A 1 194 ? 14.00804 8.73599 17.11295 1.000 24.03496 194 ASN A O 1
ATOM 1400 N N . THR A 1 195 ? 13.19543 6.63817 17.09264 1.000 20.88842 195 THR A N 1
ATOM 1401 C CA . THR A 1 195 ? 13.05157 6.63779 15.63827 1.000 21.39741 195 THR A CA 1
ATOM 1402 C C . THR A 1 195 ? 11.67555 7.08494 15.16375 1.000 21.58774 195 THR A C 1
ATOM 1403 O O . THR A 1 195 ? 11.47927 7.21857 13.95626 1.000 22.16751 195 THR A O 1
ATOM 1407 N N . HIS A 1 196 ? 10.71572 7.30768 16.06100 1.000 20.75291 196 HIS A N 1
ATOM 1408 C CA . HIS A 1 196 ? 9.36267 7.62573 15.62086 1.000 21.37109 196 HIS A CA 1
ATOM 1409 C C . HIS A 1 196 ? 8.61441 8.28901 16.76750 1.000 20.69351 196 HIS A C 1
ATOM 1410 O O . HIS A 1 196 ? 9.04230 8.23238 17.92576 1.000 22.22160 196 HIS A O 1
ATOM 1417 N N . SER A 1 197 ? 7.49627 8.93435 16.42406 1.000 20.12081 197 SER A N 1
ATOM 1418 C CA . SER A 1 197 ? 6.63834 9.51930 17.44599 1.000 20.59138 197 SER A CA 1
ATOM 1419 C C . SER A 1 197 ? 6.10333 8.42332 18.36648 1.000 20.82549 197 SER A C 1
ATOM 1420 O O . SER A 1 197 ? 5.89051 7.28514 17.94030 1.000 19.74543 197 SER A O 1
ATOM 1423 N N . PRO A 1 198 ? 5.87123 8.73651 19.63854 1.000 21.23367 198 PRO A N 1
ATOM 1424 C CA . PRO A 1 198 ? 5.39849 7.69822 20.56213 1.000 19.73545 198 PRO A CA 1
ATOM 1425 C C . PRO A 1 198 ? 4.09276 7.08535 20.07817 1.000 18.32837 198 PRO A C 1
ATOM 1426 O O . PRO A 1 198 ? 3.18957 7.77977 19.60928 1.000 19.40051 198 PRO A O 1
ATOM 1430 N N . ILE A 1 199 ? 4.00242 5.76299 20.18225 1.000 18.95416 199 ILE A N 1
ATOM 1431 C CA . ILE A 1 199 ? 2.76458 5.08525 19.82019 1.000 18.04597 199 ILE A CA 1
ATOM 1432 C C . ILE A 1 199 ? 1.77835 5.29232 20.96908 1.000 18.22429 199 ILE A C 1
ATOM 1433 O O . ILE A 1 199 ? 1.98611 4.80223 22.08536 1.000 20.60457 199 ILE A O 1
ATOM 1438 N N . ILE A 1 200 ? 0.71796 6.05011 20.70183 1.000 16.31931 200 ILE A N 1
ATOM 1439 C CA . ILE A 1 200 ? -0.26929 6.45275 21.69206 1.000 18.40319 200 ILE A CA 1
ATOM 1440 C C . ILE A 1 200 ? -1.64030 6.09372 21.14687 1.000 18.58692 200 ILE A C 1
ATOM 1441 O O . ILE A 1 200 ? -1.93224 6.36199 19.97636 1.000 18.36374 200 ILE A O 1
ATOM 1446 N N . TYR A 1 201 ? -2.47907 5.49300 21.98446 1.000 18.21387 201 TYR A N 1
ATOM 1447 C CA . TYR A 1 201 ? -3.86338 5.19583 21.62613 1.000 19.31992 201 TYR A CA 1
ATOM 1448 C C . TYR A 1 201 ? -4.78916 6.15332 22.35869 1.000 19.13189 201 TYR A C 1
ATOM 1449 O O . TYR A 1 201 ? -5.03918 5.96970 23.56324 1.000 19.34289 201 TYR A O 1
ATOM 1458 N N . PRO A 1 202 ? -5.33108 7.17709 21.70082 1.000 18.26853 202 PRO A N 1
ATOM 1459 C CA . PRO A 1 202 ? -6.36687 7.98608 22.34834 1.000 18.60014 202 PRO A CA 1
ATOM 1460 C C . PRO A 1 202 ? -7.71990 7.29591 22.31087 1.000 19.24890 202 PRO A C 1
ATOM 1461 O O . PRO A 1 202 ? -8.09093 6.63144 21.33720 1.000 18.43056 202 PRO A O 1
ATOM 1465 N N . LEU A 1 203 ? -8.44194 7.44381 23.41815 1.000 19.47731 203 LEU A N 1
ATOM 1466 C CA . LEU A 1 203 ? -9.78295 6.90736 23.61042 1.000 19.74777 203 LEU A CA 1
ATOM 1467 C C . LEU A 1 203 ? -10.74281 8.08549 23.57401 1.000 20.76276 203 LEU A C 1
ATOM 1468 O O . LEU A 1 203 ? -10.56485 9.05027 24.32406 1.000 21.11292 203 LEU A O 1
ATOM 1473 N N . GLY A 1 204 ? -11.73844 8.02073 22.69217 1.000 19.66884 204 GLY A N 1
ATOM 1474 C CA . GLY A 1 204 ? -12.64421 9.13858 22.50871 1.000 20.25574 204 GLY A CA 1
ATOM 1475 C C . GLY A 1 204 ? -14.10574 8.78495 22.69971 1.000 21.66989 204 GLY A C 1
ATOM 1476 O O . GLY A 1 204 ? -14.58945 7.77673 22.17772 1.000 20.80560 204 GLY A O 1
ATOM 1477 N N . LEU A 1 205 ? -14.82113 9.61162 23.45325 1.000 20.53833 205 LEU A N 1
ATOM 1478 C CA . LEU A 1 205 ? -16.25944 9.44385 23.64453 1.000 20.57460 205 LEU A CA 1
ATOM 1479 C C . LEU A 1 205 ? -16.96198 10.26242 22.56975 1.000 22.09099 205 LEU A C 1
ATOM 1480 O O . LEU A 1 205 ? -16.97337 11.49560 22.62576 1.000 23.27864 205 LEU A O 1
ATOM 1485 N N . ILE A 1 206 ? -17.51096 9.57386 21.57321 1.000 20.65975 206 ILE A N 1
ATOM 1486 C CA . ILE A 1 206 ? -18.09232 10.21864 20.39642 1.000 21.16215 206 ILE A CA 1
ATOM 1487 C C . ILE A 1 206 ? -19.55081 10.59400 20.63041 1.000 23.77155 206 ILE A C 1
ATOM 1488 O O . ILE A 1 206 ? -19.97460 11.72037 20.35259 1.000 24.62791 206 ILE A O 1
ATOM 1493 N N . LYS A 1 207 ? -20.34680 9.65817 21.13887 1.000 22.12043 207 LYS A N 1
ATOM 1494 C CA . LYS A 1 207 ? -21.72903 9.92143 21.52368 1.000 22.10360 207 LYS A CA 1
ATOM 1495 C C . LYS A 1 207 ? -21.78763 9.97373 23.04112 1.000 25.24430 207 LYS A C 1
ATOM 1496 O O . LYS A 1 207 ? -21.37210 9.02166 23.71338 1.000 27.39157 207 LYS A O 1
ATOM 1502 N N . LYS A 1 208 ? -22.28010 11.08706 23.57704 1.000 23.27817 208 LYS A N 1
ATOM 1503 C CA . LYS A 1 208 ? -22.35239 11.28367 25.02241 1.000 24.61309 208 LYS A CA 1
ATOM 1504 C C . LYS A 1 208 ? -23.72365 10.81960 25.49192 1.000 25.36008 208 LYS A C 1
ATOM 1505 O O . LYS A 1 208 ? -24.72188 11.53051 25.34757 1.000 29.17872 208 LYS A O 1
ATOM 1511 N N . ASN A 1 209 ? -23.77645 9.61281 26.05032 1.000 26.08496 209 ASN A N 1
ATOM 1512 C CA . ASN A 1 209 ? -24.96451 9.10989 26.72172 1.000 26.78912 209 ASN A CA 1
ATOM 1513 C C . ASN A 1 209 ? -24.51484 8.32628 27.94676 1.000 26.56439 209 ASN A C 1
ATOM 1514 O O . ASN A 1 209 ? -23.32207 8.10122 28.15889 1.000 26.55563 209 ASN A O 1
ATOM 1519 N N . SER A 1 210 ? -25.49093 7.92169 28.76163 1.000 25.90568 210 SER A N 1
ATOM 1520 C CA . SER A 1 210 ? -25.17686 7.25101 30.01911 1.000 26.59033 210 SER A CA 1
ATOM 1521 C C . SER A 1 210 ? -24.38903 5.96190 29.78394 1.000 26.55467 210 SER A C 1
ATOM 1522 O O . SER A 1 210 ? -23.37713 5.71005 30.45146 1.000 25.96850 210 SER A O 1
ATOM 1525 N N . ASN A 1 211 ? -24.83456 5.13771 28.82505 1.000 25.90371 211 ASN A N 1
ATOM 1526 C CA . ASN A 1 211 ? -24.18883 3.84926 28.58600 1.000 26.40406 211 ASN A CA 1
ATOM 1527 C C . ASN A 1 211 ? -22.78132 4.02903 28.02880 1.000 25.31539 211 ASN A C 1
ATOM 1528 O O . ASN A 1 211 ? -21.84423 3.33134 28.44030 1.000 25.42186 211 ASN A O 1
ATOM 1533 N N . SER A 1 212 ? -22.61132 4.95810 27.09082 1.000 25.20066 212 SER A N 1
ATOM 1534 C CA . SER A 1 212 ? -21.29677 5.16667 26.49762 1.000 24.67442 212 SER A CA 1
ATOM 1535 C C . SER A 1 212 ? -20.31429 5.75393 27.50935 1.000 24.38553 212 SER A C 1
ATOM 1536 O O . SER A 1 212 ? -19.14856 5.34163 27.55617 1.000 22.84934 212 SER A O 1
ATOM 1539 N N . ALA A 1 213 ? -20.76542 6.71211 28.33214 1.000 23.26983 213 ALA A N 1
ATOM 1540 C CA . ALA A 1 213 ? -19.88582 7.28991 29.34505 1.000 25.24133 213 ALA A CA 1
ATOM 1541 C C . ALA A 1 213 ? -19.43329 6.23137 30.34150 1.000 24.63322 213 ALA A C 1
ATOM 1542 O O . ALA A 1 213 ? -18.27586 6.23410 30.77999 1.000 23.45472 213 ALA A O 1
ATOM 1544 N N . LYS A 1 214 ? -20.32754 5.29984 30.68477 1.000 22.67306 214 LYS A N 1
ATOM 1545 C CA . LYS A 1 214 ? -19.98190 4.22012 31.60515 1.000 22.53826 214 LYS A CA 1
ATOM 1546 C C . LYS A 1 214 ? -18.92977 3.29201 30.99831 1.000 21.88062 214 LYS A C 1
ATOM 1547 O O . LYS A 1 214 ? -17.96773 2.90790 31.66859 1.000 22.24505 214 LYS A O 1
ATOM 1553 N N . PHE A 1 215 ? -19.07529 2.93965 29.72024 1.000 24.78018 215 PHE A N 1
ATOM 1554 C CA . PHE A 1 215 ? -18.06740 2.08684 29.08771 1.000 24.54437 215 PHE A CA 1
ATOM 1555 C C . PHE A 1 215 ? -16.74005 2.81687 28.90646 1.000 23.50753 215 PHE A C 1
ATOM 1556 O O . PHE A 1 215 ? -15.66786 2.21676 29.04863 1.000 20.72395 215 PHE A O 1
ATOM 1564 N N . TYR A 1 216 ? -16.79834 4.10862 28.58286 1.000 21.68983 216 TYR A N 1
ATOM 1565 C CA . TYR A 1 216 ? -15.60097 4.93586 28.49281 1.000 23.00854 216 TYR A CA 1
ATOM 1566 C C . TYR A 1 216 ? -14.82424 4.93205 29.80954 1.000 22.70866 216 TYR A C 1
ATOM 1567 O O . TYR A 1 216 ? -13.59717 4.77755 29.81472 1.000 22.31786 216 TYR A O 1
ATOM 1576 N N . GLN A 1 217 ? -15.52533 5.06511 30.93943 1.000 22.36734 217 GLN A N 1
ATOM 1577 C CA . GLN A 1 217 ? -14.85429 4.98618 32.23736 1.000 23.12991 217 GLN A CA 1
ATOM 1578 C C . GLN A 1 217 ? -14.33458 3.57956 32.51428 1.000 21.03018 217 GLN A C 1
ATOM 1579 O O . GLN A 1 217 ? -13.23283 3.41338 33.04676 1.000 21.70512 217 GLN A O 1
ATOM 1585 N N . PHE A 1 218 ? -15.12253 2.56062 32.16149 1.000 21.46124 218 PHE A N 1
ATOM 1586 C CA . PHE A 1 218 ? -14.71442 1.17092 32.35136 1.000 22.07816 218 PHE A CA 1
ATOM 1587 C C . PHE A 1 218 ? -13.37670 0.87628 31.67431 1.000 20.32097 218 PHE A C 1
ATOM 1588 O O . PHE A 1 218 ? -12.52939 0.17104 32.23162 1.000 22.11549 218 PHE A O 1
ATOM 1596 N N . LEU A 1 219 ? -13.16240 1.40714 30.46714 1.000 20.24451 219 LEU A N 1
ATOM 1597 C CA . LEU A 1 219 ? -11.90552 1.15393 29.76039 1.000 21.66475 219 LEU A CA 1
ATOM 1598 C C . LEU A 1 219 ? -10.70313 1.73614 30.49147 1.000 22.77073 219 LEU A C 1
ATOM 1599 O O . LEU A 1 219 ? -9.57040 1.30358 30.24334 1.000 23.64888 219 LEU A O 1
ATOM 1604 N N . GLN A 1 220 ? -10.92947 2.68307 31.40090 1.000 21.01316 220 GLN A N 1
ATOM 1605 C CA . GLN A 1 220 ? -9.87931 3.29057 32.20685 1.000 22.26989 220 GLN A CA 1
ATOM 1606 C C . GLN A 1 220 ? -9.76712 2.66653 33.58576 1.000 22.72710 220 GLN A C 1
ATOM 1607 O O . GLN A 1 220 ? -8.94317 3.11678 34.39359 1.000 24.56010 220 GLN A O 1
ATOM 1613 N N . SER A 1 221 ? -10.55710 1.63793 33.86368 1.000 21.82750 221 SER A N 1
ATOM 1614 C CA . SER A 1 221 ? -10.68274 1.10706 35.21108 1.000 22.80909 221 SER A CA 1
ATOM 1615 C C . SER A 1 221 ? -9.52242 0.17506 35.53582 1.000 23.47610 221 SER A C 1
ATOM 1616 O O . SER A 1 221 ? -8.78595 -0.28124 34.65466 1.000 24.37395 221 SER A O 1
ATOM 1619 N N . ASN A 1 222 ? -9.36586 -0.09857 36.83225 1.000 23.86617 222 ASN A N 1
ATOM 1620 C CA . ASN A 1 222 ? -8.34472 -1.03692 37.28968 1.000 23.69857 222 ASN A CA 1
ATOM 1621 C C . ASN A 1 222 ? -8.53000 -2.39293 36.62305 1.000 25.21548 222 ASN A C 1
ATOM 1622 O O . ASN A 1 222 ? -7.55007 -3.06601 36.26961 1.000 26.35600 222 ASN A O 1
ATOM 1627 N N . GLN A 1 223 ? -9.78476 -2.78372 36.40389 1.000 23.16921 223 GLN A N 1
ATOM 1628 C CA . GLN A 1 223 ? -10.09881 -4.05397 35.75831 1.000 24.60057 223 GLN A CA 1
ATOM 1629 C C . GLN A 1 223 ? -9.62985 -4.08506 34.30312 1.000 23.98504 223 GLN A C 1
ATOM 1630 O O . GLN A 1 223 ? -9.10011 -5.10294 33.83696 1.000 27.91733 223 GLN A O 1
ATOM 1636 N N . ALA A 1 224 ? -9.81095 -2.98301 33.56700 1.000 23.19988 224 ALA A N 1
ATOM 1637 C CA . ALA A 1 224 ? -9.36393 -2.92205 32.17804 1.000 23.29143 224 ALA A CA 1
ATOM 1638 C C . ALA A 1 224 ? -7.84072 -2.92255 32.08241 1.000 25.74765 224 ALA A C 1
ATOM 1639 O O . ALA A 1 224 ? -7.26767 -3.51896 31.15999 1.000 24.86844 224 ALA A O 1
ATOM 1641 N N . LYS A 1 225 ? -7.17615 -2.22070 33.00580 1.000 23.90479 225 LYS A N 1
ATOM 1642 C CA . LYS A 1 225 ? -5.71762 -2.14453 33.00998 1.000 24.33815 225 LYS A CA 1
ATOM 1643 C C . LYS A 1 225 ? -5.09218 -3.53457 33.02691 1.000 23.72195 225 LYS A C 1
ATOM 1644 O O . LYS A 1 225 ? -4.09267 -3.78342 32.34107 1.000 24.16032 225 LYS A O 1
ATOM 1650 N N . ALA A 1 226 ? -5.69093 -4.46408 33.77345 1.000 24.43331 226 ALA A N 1
ATOM 1651 C CA . ALA A 1 226 ? -5.16437 -5.82433 33.83453 1.000 22.80194 226 ALA A CA 1
ATOM 1652 C C . ALA A 1 226 ? -5.23469 -6.51192 32.47611 1.000 24.63206 226 ALA A C 1
ATOM 1653 O O . ALA A 1 226 ? -4.32699 -7.26392 32.10361 1.000 25.82586 226 ALA A O 1
ATOM 1655 N N . VAL A 1 227 ? -6.30869 -6.27511 31.72326 1.000 24.70227 227 VAL A N 1
ATOM 1656 C CA . VAL A 1 227 ? -6.45792 -6.93011 30.42757 1.000 25.36545 227 VAL A CA 1
ATOM 1657 C C . VAL A 1 227 ? -5.46548 -6.35654 29.42592 1.000 22.81640 227 VAL A C 1
ATOM 1658 O O . VAL A 1 227 ? -4.79567 -7.09539 28.69228 1.000 23.03599 227 VAL A O 1
ATOM 1662 N N . PHE A 1 228 ? -5.36111 -5.02678 29.37954 1.000 22.19922 228 PHE A N 1
ATOM 1663 C CA . PHE A 1 228 ? -4.43084 -4.39573 28.45054 1.000 21.85151 228 PHE A CA 1
ATOM 1664 C C . PHE A 1 228 ? -3.00016 -4.82384 28.74201 1.000 24.38290 228 PHE A C 1
ATOM 1665 O O . PHE A 1 228 ? -2.24199 -5.14632 27.82075 1.000 24.43029 228 PHE A O 1
ATOM 1673 N N . LYS A 1 229 ? -2.61082 -4.83406 30.01829 1.000 21.91540 229 LYS A N 1
ATOM 1674 C CA . LYS A 1 229 ? -1.25398 -5.22979 30.36317 1.000 23.28384 229 LYS A CA 1
ATOM 1675 C C . LYS A 1 229 ? -0.99191 -6.68605 29.99093 1.000 22.44631 229 LYS A C 1
ATOM 1676 O O . LYS A 1 229 ? 0.12162 -7.03549 29.57225 1.000 24.37295 229 LYS A O 1
ATOM 1682 N N . LYS A 1 230 ? -2.00610 -7.55048 30.13106 1.000 21.51709 230 LYS A N 1
ATOM 1683 C CA . LYS A 1 230 ? -1.84331 -8.95702 29.76361 1.000 21.03179 230 LYS A CA 1
ATOM 1684 C C . LYS A 1 230 ? -1.44670 -9.09611 28.30141 1.000 21.99342 230 LYS A C 1
ATOM 1685 O O . LYS A 1 230 ? -0.64545 -9.96885 27.94360 1.000 24.27729 230 LYS A O 1
ATOM 1691 N N . TYR A 1 231 ? -2.00209 -8.24759 27.44748 1.000 23.10379 231 TYR A N 1
ATOM 1692 C CA . TYR A 1 231 ? -1.71847 -8.29381 26.02131 1.000 21.51673 231 TYR A CA 1
ATOM 1693 C C . TYR A 1 231 ? -0.46123 -7.52858 25.64160 1.000 22.14939 231 TYR A C 1
ATOM 1694 O O . TYR A 1 231 ? -0.06896 -7.55404 24.47116 1.000 23.41519 231 TYR A O 1
ATOM 1703 N N . GLY A 1 232 ? 0.19620 -6.87602 26.59479 1.000 21.97689 232 GLY A N 1
ATOM 1704 C CA . GLY A 1 232 ? 1.46303 -6.22843 26.32178 1.000 22.07565 232 GLY A CA 1
ATOM 1705 C C . GLY A 1 232 ? 1.38621 -4.74007 26.06970 1.000 21.75311 232 GLY A C 1
ATOM 1706 O O . GLY A 1 232 ? 2.41844 -4.12566 25.76693 1.000 22.86289 232 GLY A O 1
ATOM 1707 N N . PHE A 1 233 ? 0.20623 -4.14029 26.17460 1.000 21.02496 233 PHE A N 1
ATOM 1708 C CA . PHE A 1 233 ? 0.11036 -2.69317 26.07461 1.000 21.63312 233 PHE A CA 1
ATOM 1709 C C . PHE A 1 233 ? 0.64801 -2.05851 27.34369 1.000 25.10810 233 PHE A C 1
ATOM 1710 O O . PHE A 1 233 ? 0.61417 -2.65350 28.42516 1.000 25.95967 233 PHE A O 1
ATOM 1718 N N . SER A 1 234 ? 1.13372 -0.83215 27.21625 1.000 20.60893 234 SER A N 1
ATOM 1719 C CA . SER A 1 234 ? 1.43091 -0.03269 28.39676 1.000 22.86806 234 SER A CA 1
ATOM 1720 C C . SER A 1 234 ? 0.27097 0.91859 28.69298 1.000 23.25004 234 SER A C 1
ATOM 1721 O O . SER A 1 234 ? -0.41390 1.39318 27.78220 1.000 21.68895 234 SER A O 1
ATOM 1724 N N . MET A 1 235 ? 0.02901 1.16543 29.98115 1.000 22.49750 235 MET A N 1
ATOM 1725 C CA . MET A 1 235 ? -0.95871 2.14999 30.40177 1.000 22.58206 235 MET A CA 1
ATOM 1726 C C . MET A 1 235 ? -0.28186 3.50927 30.48984 1.000 23.90702 235 MET A C 1
ATOM 1727 O O . MET A 1 235 ? 0.75459 3.65175 31.14319 1.000 27.85356 235 MET A O 1
ATOM 1732 N N . LEU A 1 236 ? -0.88213 4.51119 29.86212 1.000 24.49242 236 LEU A N 1
ATOM 1733 C CA . LEU A 1 236 ? -0.29486 5.84049 29.86966 1.000 23.93952 236 LEU A CA 1
ATOM 1734 C C . LEU A 1 236 ? -0.68713 6.59449 31.13691 1.000 26.39193 236 LEU A C 1
ATOM 1735 O O . LEU A 1 236 ? -1.78709 6.42895 31.66752 1.000 30.88258 236 LEU A O 1
ATOM 1740 N N . ALA A 1 237 ? 0.23968 7.41312 31.63163 1.000 26.59569 237 ALA A N 1
ATOM 1741 C CA . ALA A 1 237 ? -0.01342 8.20662 32.83103 1.000 24.12061 237 ALA A CA 1
ATOM 1742 C C . ALA A 1 237 ? -0.99732 9.33940 32.55118 1.000 28.77740 237 ALA A C 1
ATOM 1743 O O . ALA A 1 237 ? -1.16743 9.76108 31.40773 1.000 32.50274 237 ALA A O 1
#

Solvent-accessible surface area: 9940 Å² total; per-residue (Å²): 73,0,19,0,25,0,3,5,3,0,30,44,2,0,62,40,0,37,158,51,4,71,92,99,27,117,23,98,4,105,44,40,55,20,3,1,3,44,0,0,101,81,8,73,93,60,26,90,1,7,0,0,0,0,3,9,54,47,27,0,55,62,0,57,117,89,179,60,6,50,64,146,28,43,79,66,10,0,4,14,96,0,1,0,0,1,6,111,64,99,68,76,141,9,144,7,40,156,90,24,35,0,76,157,47,1,102,25,112,0,0,0,0,36,16,88,22,4,2,1,0,51,11,0,78,74,0,0,86,88,12,49,0,51,123,80,0,92,106,37,32,48,82,8,106,22,5,40,62,0,6,69,58,0,26,136,43,100,8,52,0,0,0,0,2,35,6,0,9,81,61,17,87,69,8,90,73,1,10,87,0,53,78,130,6,16,54,89,5,37,0,0,0,0,14,30,93,157,60,98,61,0,44,97,0,30,105,17,0,58,30,127,73,0,83,63,13,0,116,136,40,50,9,57,56,62,150

Organism: Acinetobacter baumannii (NCBI:txid470)